Protein AF-A0A3N5MJY7-F1 (afdb_monomer)

Structure (mmCIF, N/CA/C/O backbone):
data_AF-A0A3N5MJY7-F1
#
_entry.id   AF-A0A3N5MJY7-F1
#
loop_
_atom_site.group_PDB
_atom_site.id
_atom_site.type_symbol
_atom_site.label_atom_id
_atom_site.label_alt_id
_atom_site.label_comp_id
_atom_site.label_asym_id
_atom_site.label_entity_id
_atom_site.label_seq_id
_atom_site.pdbx_PDB_ins_code
_atom_site.Cartn_x
_atom_site.Cartn_y
_atom_site.Cartn_z
_atom_site.occupancy
_atom_site.B_iso_or_equiv
_atom_site.auth_seq_id
_atom_site.auth_comp_id
_atom_site.auth_asym_id
_atom_site.auth_atom_id
_atom_site.pdbx_PDB_model_num
ATOM 1 N N . PRO A 1 1 ? 14.151 2.725 -7.219 1.00 88.19 1 PRO A N 1
ATOM 2 C CA . PRO A 1 1 ? 14.469 1.755 -8.298 1.00 88.19 1 PRO A CA 1
ATOM 3 C C . PRO A 1 1 ? 13.586 0.512 -8.132 1.00 88.19 1 PRO A C 1
ATOM 5 O O . PRO A 1 1 ? 13.246 0.195 -6.996 1.00 88.19 1 PRO A O 1
ATOM 8 N N . ILE A 1 2 ? 13.186 -0.155 -9.220 1.00 90.50 2 ILE A N 1
ATOM 9 C CA . ILE A 1 2 ? 12.295 -1.330 -9.160 1.00 90.50 2 ILE A CA 1
ATOM 10 C C . ILE A 1 2 ? 13.110 -2.580 -9.480 1.00 90.50 2 ILE A C 1
ATOM 12 O O . ILE A 1 2 ? 13.613 -2.699 -10.593 1.00 90.50 2 ILE A O 1
ATOM 16 N N . ASN A 1 3 ? 13.237 -3.502 -8.524 1.00 94.88 3 ASN A N 1
ATOM 17 C CA . ASN A 1 3 ? 13.925 -4.780 -8.710 1.00 94.88 3 ASN A CA 1
ATOM 18 C C . ASN A 1 3 ? 13.004 -5.851 -9.314 1.00 94.88 3 ASN A C 1
ATOM 20 O O . ASN A 1 3 ? 11.834 -5.966 -8.938 1.00 94.88 3 ASN A O 1
ATOM 24 N N . GLY A 1 4 ? 13.549 -6.663 -10.218 1.00 95.75 4 GLY A N 1
ATOM 25 C CA . GLY A 1 4 ? 12.867 -7.783 -10.854 1.00 95.75 4 GLY A CA 1
ATOM 26 C C . GLY A 1 4 ? 11.662 -7.349 -11.682 1.00 95.75 4 GLY A C 1
ATOM 27 O O . GLY A 1 4 ? 10.625 -8.000 -11.602 1.00 95.75 4 GLY A O 1
ATOM 28 N N . ALA A 1 5 ? 11.738 -6.194 -12.344 1.00 97.00 5 ALA A N 1
ATOM 29 C CA . ALA A 1 5 ? 10.788 -5.818 -13.382 1.00 97.00 5 ALA A CA 1
ATOM 30 C C . ALA A 1 5 ? 11.179 -6.538 -14.671 1.00 97.00 5 ALA A C 1
ATOM 32 O O . ALA A 1 5 ? 12.347 -6.494 -15.059 1.00 97.00 5 ALA A O 1
ATOM 33 N N . ASP A 1 6 ? 10.211 -7.188 -15.298 1.00 98.38 6 ASP A N 1
ATOM 34 C CA . ASP A 1 6 ? 10.360 -7.910 -16.552 1.00 98.38 6 ASP A CA 1
ATOM 35 C C . ASP A 1 6 ? 10.464 -6.918 -17.708 1.00 98.38 6 ASP A C 1
ATOM 37 O O . ASP A 1 6 ? 9.666 -5.983 -17.810 1.00 98.38 6 ASP A O 1
ATOM 41 N N . ILE A 1 7 ? 11.437 -7.126 -18.588 1.00 98.31 7 ILE A N 1
ATOM 42 C CA . ILE A 1 7 ? 11.678 -6.301 -19.769 1.00 98.31 7 ILE A CA 1
ATOM 43 C C . ILE A 1 7 ? 11.371 -7.144 -20.998 1.00 98.31 7 ILE A C 1
ATOM 45 O O . ILE A 1 7 ? 11.970 -8.199 -21.207 1.00 98.31 7 ILE A O 1
ATOM 49 N N . TYR A 1 8 ? 10.448 -6.654 -21.815 1.00 98.31 8 TYR A N 1
ATOM 50 C CA . TYR A 1 8 ? 10.056 -7.249 -23.077 1.00 98.31 8 TYR A CA 1
ATOM 51 C C . TYR A 1 8 ? 10.578 -6.383 -24.220 1.00 98.31 8 TYR A C 1
ATOM 53 O O . TYR A 1 8 ? 10.316 -5.181 -24.259 1.00 98.31 8 TYR A O 1
ATOM 61 N N . ILE A 1 9 ? 11.288 -6.994 -25.165 1.00 97.38 9 ILE A N 1
ATOM 62 C CA . ILE A 1 9 ? 11.734 -6.354 -26.407 1.00 97.38 9 ILE A CA 1
ATOM 63 C C . ILE A 1 9 ? 11.078 -7.100 -27.563 1.00 97.38 9 ILE A C 1
ATOM 65 O O . ILE A 1 9 ? 11.158 -8.327 -27.637 1.00 97.38 9 ILE A O 1
ATOM 69 N N . ASN A 1 10 ? 10.404 -6.376 -28.461 1.00 96.62 10 ASN A N 1
ATOM 70 C CA . ASN A 1 10 ? 9.654 -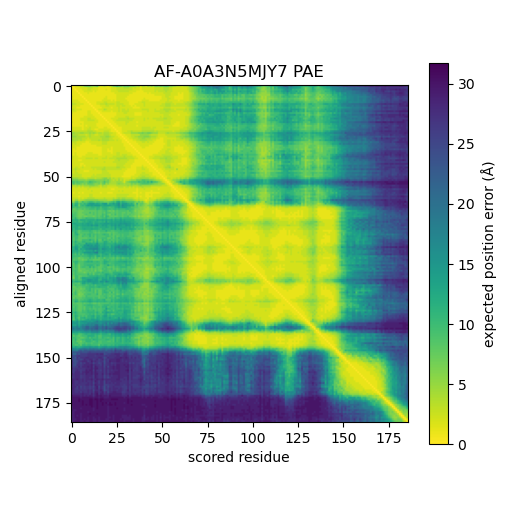6.979 -29.573 1.00 96.62 10 ASN A CA 1
ATOM 71 C C . ASN A 1 10 ? 8.640 -8.041 -29.101 1.00 96.62 10 ASN A C 1
ATOM 73 O O . ASN A 1 10 ? 8.436 -9.054 -29.765 1.00 96.62 10 ASN A O 1
ATOM 77 N N . GLY A 1 11 ? 8.044 -7.829 -27.922 1.00 95.88 11 GLY A N 1
ATOM 78 C CA . GLY A 1 11 ? 7.068 -8.736 -27.312 1.00 95.88 11 GLY A CA 1
ATOM 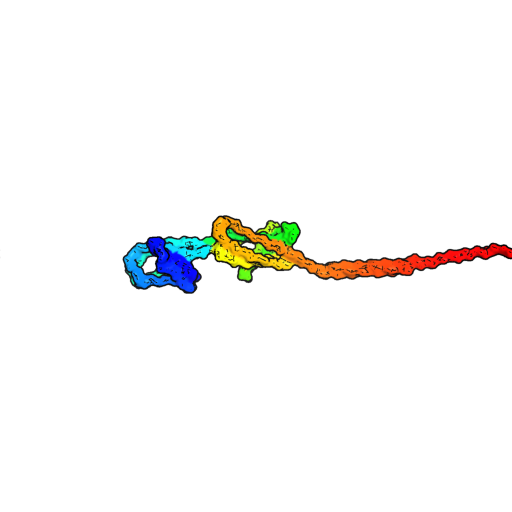79 C C . GLY A 1 11 ? 7.650 -9.971 -26.612 1.00 95.88 11 GLY A C 1
ATOM 80 O O . GLY A 1 11 ? 6.892 -10.706 -25.988 1.00 95.88 11 GLY A O 1
ATOM 81 N N . ASN A 1 12 ? 8.968 -10.195 -26.652 1.00 97.50 12 ASN A N 1
ATOM 82 C CA . ASN A 1 12 ? 9.616 -11.331 -25.988 1.00 97.50 12 ASN A CA 1
ATOM 83 C C . ASN A 1 12 ? 10.269 -10.899 -24.675 1.00 97.50 12 ASN A C 1
ATOM 85 O O . ASN A 1 12 ? 10.923 -9.859 -24.645 1.00 97.50 12 ASN A O 1
ATOM 89 N N . LEU A 1 13 ? 10.139 -11.704 -23.615 1.00 97.56 13 LEU A N 1
ATOM 90 C CA . LEU A 1 13 ? 10.846 -11.482 -22.350 1.00 97.56 13 LEU A CA 1
ATOM 91 C C . LEU A 1 13 ? 12.357 -11.629 -22.575 1.00 97.56 13 LEU A C 1
ATOM 93 O O . LEU A 1 13 ? 12.825 -12.714 -22.915 1.00 97.56 13 LEU A O 1
ATOM 97 N N . THR A 1 14 ? 13.115 -10.552 -22.381 1.00 97.25 14 THR A N 1
ATOM 98 C CA . THR A 1 14 ? 14.564 -10.522 -22.639 1.00 97.25 14 THR A CA 1
ATOM 99 C C . THR A 1 14 ? 15.408 -10.321 -21.387 1.00 97.25 14 THR A C 1
ATOM 101 O O . THR A 1 14 ? 16.606 -10.593 -21.426 1.00 97.25 14 THR A O 1
ATOM 104 N N . GLY A 1 15 ? 14.828 -9.874 -20.272 1.00 97.25 15 GLY A N 1
ATOM 105 C CA . GLY A 1 15 ? 15.585 -9.683 -19.038 1.00 97.25 15 GLY A CA 1
ATOM 106 C C . GLY A 1 15 ? 14.754 -9.187 -17.865 1.00 97.25 15 GLY A C 1
ATOM 107 O O . GLY A 1 15 ? 13.569 -8.890 -18.001 1.00 97.25 15 GLY A O 1
ATOM 108 N N . THR A 1 16 ? 15.400 -9.079 -16.703 1.00 98.06 16 THR A N 1
ATOM 109 C CA . THR A 1 16 ? 14.809 -8.514 -15.484 1.00 98.06 16 THR A CA 1
ATOM 110 C C . THR A 1 16 ? 15.747 -7.513 -14.812 1.00 98.06 16 THR A C 1
ATOM 112 O O . THR A 1 16 ? 16.973 -7.654 -14.848 1.00 98.06 16 THR A O 1
ATOM 115 N N . THR A 1 17 ? 15.195 -6.468 -14.196 1.00 98.12 17 THR A N 1
ATOM 116 C CA . THR A 1 17 ? 16.004 -5.445 -13.513 1.00 98.12 17 THR A CA 1
ATOM 117 C C . THR A 1 17 ? 16.649 -5.957 -12.217 1.00 98.12 17 THR A C 1
ATOM 119 O O . THR A 1 17 ? 16.050 -6.692 -11.433 1.00 98.12 17 THR A O 1
ATOM 122 N N . ASN A 1 18 ? 17.872 -5.515 -11.924 1.00 97.69 18 ASN A N 1
ATOM 123 C CA . ASN A 1 18 ? 18.588 -5.821 -10.680 1.00 97.69 18 ASN A CA 1
ATOM 124 C C . ASN A 1 18 ? 18.109 -4.959 -9.489 1.00 97.69 18 ASN A C 1
ATOM 126 O O . ASN A 1 18 ? 17.128 -4.222 -9.597 1.00 97.69 18 ASN A O 1
ATOM 130 N N . GLN A 1 19 ? 18.754 -5.067 -8.319 1.00 96.06 19 GLN A N 1
ATOM 131 C CA . GLN A 1 19 ? 18.361 -4.337 -7.095 1.00 96.06 19 GLN A CA 1
ATOM 132 C C . GLN A 1 19 ? 18.408 -2.809 -7.259 1.00 96.06 19 GLN A C 1
ATOM 134 O O . GLN A 1 19 ? 17.633 -2.082 -6.640 1.00 96.06 19 GLN A O 1
ATOM 139 N N . ASN A 1 20 ? 19.254 -2.331 -8.170 1.00 96.56 20 ASN A N 1
ATOM 140 C CA . ASN A 1 20 ? 19.385 -0.920 -8.519 1.00 96.56 20 ASN A CA 1
ATOM 141 C C . ASN A 1 20 ? 18.397 -0.491 -9.617 1.00 96.56 20 ASN A C 1
ATOM 143 O O . ASN A 1 20 ? 18.434 0.652 -10.064 1.00 96.56 20 ASN A O 1
ATOM 147 N N . GLY A 1 21 ? 17.497 -1.382 -10.048 1.00 96.31 21 GLY A N 1
ATOM 148 C CA . GLY A 1 21 ? 16.499 -1.114 -11.079 1.00 96.31 21 GLY A CA 1
ATOM 149 C C . GLY A 1 21 ? 17.066 -1.024 -12.493 1.00 96.31 21 GLY A C 1
ATOM 150 O O . GLY A 1 21 ? 16.467 -0.364 -13.333 1.00 96.31 21 GLY A O 1
ATOM 151 N N . ARG A 1 22 ? 18.217 -1.655 -12.754 1.00 97.12 22 ARG A N 1
ATOM 152 C CA . ARG A 1 22 ? 18.901 -1.622 -14.055 1.00 97.12 22 ARG A CA 1
ATOM 153 C C . ARG A 1 22 ? 19.012 -3.013 -14.673 1.00 97.12 22 ARG A C 1
ATOM 155 O O . ARG A 1 22 ? 19.114 -4.005 -13.956 1.00 97.12 22 ARG A O 1
ATOM 162 N N . HIS A 1 23 ? 19.032 -3.067 -15.997 1.00 97.19 23 HIS A N 1
ATOM 163 C CA . HIS A 1 23 ? 19.398 -4.240 -16.786 1.00 97.19 23 HIS A CA 1
ATOM 164 C C . HIS A 1 23 ? 20.212 -3.762 -17.992 1.00 97.19 23 HIS A C 1
ATOM 166 O O . HIS A 1 23 ? 19.905 -2.706 -18.543 1.00 97.19 23 HIS A O 1
ATOM 172 N N . THR A 1 24 ? 21.237 -4.517 -18.385 1.00 95.69 24 THR A N 1
ATOM 173 C CA . THR A 1 24 ? 22.133 -4.153 -19.490 1.00 95.69 24 THR A CA 1
ATOM 174 C C . THR A 1 24 ? 22.018 -5.189 -20.594 1.00 95.69 24 THR A C 1
ATOM 176 O O . THR A 1 24 ? 22.167 -6.377 -20.329 1.00 95.69 24 THR A O 1
ATOM 179 N N . PHE A 1 25 ? 21.811 -4.732 -21.828 1.00 94.00 25 PHE A N 1
ATOM 180 C CA . PHE A 1 25 ? 21.795 -5.575 -23.023 1.00 94.00 25 PHE A CA 1
ATOM 181 C C . PHE A 1 25 ? 23.077 -5.325 -23.840 1.00 94.00 25 PHE A C 1
ATOM 183 O O . PHE A 1 25 ? 23.098 -4.393 -24.644 1.00 94.00 25 PHE A O 1
ATOM 190 N N . PRO A 1 26 ? 24.167 -6.091 -23.623 1.00 90.75 26 PRO A N 1
ATOM 191 C CA . PRO A 1 26 ? 25.464 -5.820 -24.255 1.00 90.75 26 PRO A CA 1
ATOM 192 C C . PRO A 1 26 ? 25.465 -6.065 -25.771 1.00 90.75 26 PRO A C 1
ATOM 194 O O . PRO A 1 26 ? 26.186 -5.385 -26.497 1.00 90.75 26 PRO A O 1
ATOM 197 N N . ASP A 1 27 ? 24.628 -6.992 -26.239 1.00 89.69 27 ASP A N 1
ATOM 198 C CA . ASP A 1 27 ? 24.601 -7.452 -27.633 1.00 89.69 27 ASP A CA 1
ATOM 199 C C . ASP A 1 27 ? 23.459 -6.829 -28.455 1.00 89.69 27 ASP A C 1
ATOM 201 O O . ASP A 1 27 ? 23.153 -7.284 -29.559 1.00 89.69 27 ASP A O 1
ATOM 205 N N . LEU A 1 28 ? 22.797 -5.789 -27.931 1.00 91.19 28 LEU A N 1
ATOM 206 C CA . LEU A 1 28 ? 21.707 -5.126 -28.643 1.00 91.19 28 LEU A CA 1
ATOM 207 C C . LEU A 1 28 ? 22.267 -4.265 -29.784 1.00 91.19 28 LEU A C 1
ATOM 209 O O . LEU A 1 28 ? 22.995 -3.297 -29.562 1.00 91.19 28 LEU A O 1
ATOM 213 N N . VAL A 1 29 ? 21.925 -4.626 -31.019 1.00 93.38 29 VAL A N 1
ATOM 214 C CA . VAL A 1 29 ? 22.372 -3.913 -32.225 1.00 93.38 29 VAL A CA 1
ATOM 215 C C . VAL A 1 29 ? 21.577 -2.627 -32.452 1.00 93.38 29 VAL A C 1
ATOM 217 O O . VAL A 1 29 ? 20.471 -2.465 -31.931 1.00 93.38 29 VAL A O 1
ATOM 220 N N . PHE A 1 30 ? 22.120 -1.722 -33.270 1.00 95.12 30 PHE A N 1
ATOM 221 C CA . PHE A 1 30 ? 21.433 -0.488 -33.649 1.00 95.12 30 PHE A CA 1
ATOM 222 C C . PHE A 1 30 ? 20.099 -0.782 -34.335 1.00 95.12 30 PHE A C 1
ATOM 224 O O . PHE A 1 30 ? 20.015 -1.645 -35.210 1.00 95.12 30 PHE A O 1
ATOM 231 N N . GLY A 1 31 ? 19.054 -0.063 -33.935 1.00 95.25 31 GLY A N 1
ATOM 232 C CA . GLY A 1 31 ? 17.703 -0.327 -34.412 1.00 95.25 31 GLY A CA 1
ATOM 233 C C . GLY A 1 31 ? 16.622 0.333 -33.568 1.00 95.25 31 GLY A C 1
ATOM 234 O O . GLY A 1 31 ? 16.896 1.003 -32.572 1.00 95.25 31 GLY A O 1
ATOM 235 N 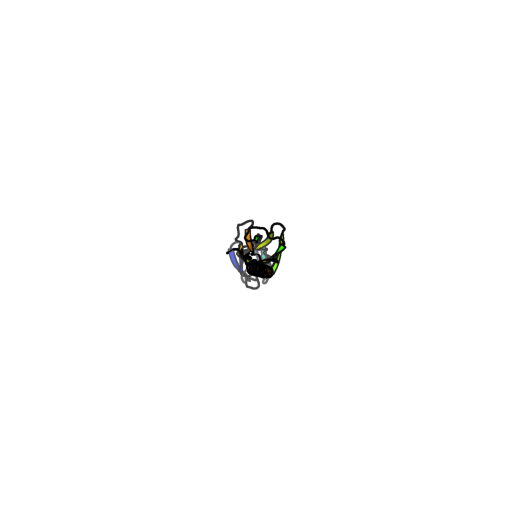N . SER A 1 32 ? 15.374 0.140 -33.989 1.00 97.00 32 SER A N 1
ATOM 236 C CA . SER A 1 32 ? 14.189 0.597 -33.267 1.00 97.00 32 SER A CA 1
ATOM 237 C C . SER A 1 32 ? 13.492 -0.590 -32.615 1.00 97.00 32 SER A C 1
ATOM 239 O O . SER A 1 32 ? 13.220 -1.589 -33.279 1.00 97.00 32 SER A O 1
ATOM 241 N N . TYR A 1 33 ? 13.209 -0.472 -31.321 1.00 96.88 33 TYR A N 1
ATOM 242 C CA . TYR A 1 33 ? 12.673 -1.560 -30.513 1.00 96.88 33 TYR A CA 1
ATOM 243 C C . TYR A 1 33 ? 11.451 -1.086 -29.724 1.00 96.88 33 TYR A C 1
ATOM 245 O O . TYR A 1 33 ? 11.605 -0.218 -28.861 1.00 96.88 33 TYR A O 1
ATOM 253 N N . PRO A 1 34 ? 10.243 -1.630 -29.954 1.00 97.88 34 PRO A N 1
ATOM 254 C CA . PRO A 1 34 ? 9.175 -1.568 -28.966 1.00 97.88 34 PRO A CA 1
ATOM 255 C C . PRO A 1 34 ? 9.622 -2.282 -27.688 1.00 97.88 34 PRO A C 1
ATOM 257 O O . PRO A 1 34 ? 9.911 -3.483 -27.695 1.00 97.88 34 PRO A O 1
ATOM 260 N N . VAL A 1 35 ? 9.676 -1.527 -26.594 1.00 98.25 35 VAL A N 1
ATOM 261 C CA . VAL A 1 35 ? 10.026 -2.031 -25.269 1.00 98.25 35 VAL A CA 1
ATOM 262 C C . VAL A 1 35 ? 8.831 -1.878 -24.349 1.00 98.25 35 VAL A C 1
ATOM 264 O O . VAL A 1 35 ? 8.202 -0.821 -24.292 1.00 98.25 35 VAL A O 1
ATOM 267 N N . GLU A 1 36 ? 8.541 -2.933 -23.605 1.00 98.31 36 GLU A N 1
ATOM 268 C CA . GLU A 1 36 ? 7.542 -2.941 -22.549 1.00 98.31 36 GLU A CA 1
ATOM 269 C C . GLU A 1 36 ? 8.190 -3.431 -21.255 1.00 98.31 36 GLU A C 1
ATOM 271 O O . GLU A 1 36 ? 8.885 -4.442 -21.237 1.00 98.31 36 GLU A O 1
ATOM 276 N N . VAL A 1 37 ? 7.969 -2.709 -20.162 1.00 98.00 37 VAL A N 1
ATOM 277 C CA . VAL A 1 37 ? 8.469 -3.065 -18.835 1.00 98.00 37 VAL A CA 1
ATOM 278 C C . VAL A 1 37 ? 7.279 -3.351 -17.928 1.00 98.00 37 VAL A C 1
ATOM 280 O O . VAL A 1 37 ? 6.400 -2.502 -17.752 1.00 98.00 37 VAL A O 1
ATOM 283 N N . LYS A 1 38 ? 7.258 -4.551 -17.345 1.00 95.44 38 LYS A N 1
ATOM 284 C CA . LYS A 1 38 ? 6.183 -5.055 -16.485 1.00 95.44 38 LYS A CA 1
ATOM 285 C C . LYS A 1 38 ? 6.702 -5.366 -15.092 1.00 95.44 38 LYS A C 1
ATOM 287 O O . LYS A 1 38 ? 7.792 -5.894 -14.905 1.00 95.44 38 LYS A O 1
ATOM 292 N N . LYS A 1 39 ? 5.882 -5.081 -14.088 1.00 91.25 39 LYS A N 1
ATOM 293 C CA . LYS A 1 39 ? 6.095 -5.549 -12.721 1.00 91.25 39 LYS A CA 1
ATOM 294 C C . LYS A 1 39 ? 4.738 -5.741 -12.070 1.00 91.25 39 LYS A C 1
ATOM 296 O O . LYS A 1 39 ? 3.901 -4.850 -12.128 1.00 91.25 39 LYS A O 1
ATOM 301 N N . THR A 1 40 ? 4.537 -6.874 -11.412 1.00 84.06 40 THR A N 1
ATOM 302 C CA . THR A 1 40 ? 3.329 -7.120 -10.620 1.00 84.06 40 THR A CA 1
ATOM 303 C C . THR A 1 40 ? 3.079 -5.985 -9.621 1.00 84.06 40 THR A C 1
ATOM 305 O O . THR A 1 40 ? 3.991 -5.601 -8.886 1.00 84.06 40 THR A O 1
ATOM 308 N N . GLY A 1 41 ? 1.846 -5.466 -9.587 1.00 78.12 41 GLY A N 1
ATOM 309 C CA . GLY A 1 41 ? 1.454 -4.325 -8.747 1.00 78.12 41 GLY A CA 1
ATOM 310 C C . GLY A 1 41 ? 1.754 -2.952 -9.363 1.00 78.12 41 GLY A C 1
ATOM 311 O O . GLY A 1 41 ? 1.599 -1.931 -8.692 1.00 78.12 41 GLY A O 1
ATOM 312 N N . TYR A 1 42 ? 2.185 -2.914 -10.625 1.00 86.25 42 TYR A N 1
ATOM 313 C CA . TYR A 1 42 ? 2.442 -1.695 -11.379 1.00 86.25 42 TYR A CA 1
ATOM 314 C C . TYR A 1 42 ? 1.752 -1.732 -12.739 1.00 86.25 42 TYR A C 1
ATOM 316 O O . TYR A 1 42 ? 1.677 -2.772 -13.390 1.00 86.25 42 TYR A O 1
ATOM 324 N N . ILE A 1 43 ? 1.345 -0.554 -13.199 1.00 87.81 43 ILE A N 1
ATOM 325 C CA . ILE A 1 43 ? 0.876 -0.328 -14.558 1.00 87.81 43 ILE A CA 1
ATOM 326 C C . ILE A 1 43 ? 2.077 -0.511 -15.503 1.00 87.81 43 ILE A C 1
ATOM 328 O O . ILE A 1 43 ? 3.099 0.163 -15.307 1.00 87.81 43 ILE A O 1
ATOM 332 N N . PRO A 1 44 ? 1.988 -1.399 -16.514 1.00 92.62 44 PRO A N 1
ATOM 333 C CA . PRO A 1 44 ? 3.045 -1.577 -17.500 1.00 92.62 44 PRO A CA 1
ATOM 334 C C . PRO A 1 44 ? 3.406 -0.265 -18.196 1.00 92.62 44 PRO A C 1
ATOM 336 O O . PRO A 1 44 ? 2.533 0.527 -18.551 1.00 92.62 44 PRO A O 1
ATOM 339 N N . SER A 1 45 ? 4.699 -0.051 -18.427 1.00 96.69 45 SER A N 1
ATOM 340 C CA . SER A 1 45 ? 5.195 1.086 -19.204 1.00 96.69 45 SER A CA 1
ATOM 341 C C . SER A 1 45 ? 5.707 0.580 -20.543 1.00 96.69 45 SER A C 1
ATOM 343 O O . SER A 1 45 ? 6.551 -0.314 -20.575 1.00 96.69 45 SER A O 1
ATOM 345 N N . ASN A 1 46 ? 5.213 1.138 -21.646 1.00 96.44 46 ASN A N 1
ATOM 346 C CA . ASN A 1 46 ? 5.670 0.792 -22.987 1.00 96.44 46 ASN A CA 1
ATOM 347 C C . ASN A 1 46 ? 6.145 2.036 -23.742 1.00 96.44 46 ASN A C 1
ATOM 349 O O . ASN A 1 46 ? 5.601 3.130 -23.597 1.00 96.44 46 ASN A O 1
ATOM 353 N N . ARG A 1 47 ? 7.225 1.875 -24.509 1.00 97.56 47 ARG A N 1
ATOM 354 C CA . ARG A 1 47 ? 7.797 2.913 -25.369 1.00 97.56 47 ARG A CA 1
ATOM 355 C C . ARG A 1 47 ? 8.705 2.271 -26.408 1.00 97.56 47 ARG A C 1
ATOM 357 O O . ARG A 1 47 ? 9.497 1.390 -26.084 1.00 97.56 47 ARG A O 1
ATOM 364 N N . THR A 1 48 ? 8.666 2.778 -27.633 1.00 97.62 48 THR A N 1
ATOM 365 C CA . THR A 1 48 ? 9.685 2.458 -28.636 1.00 97.62 48 THR A CA 1
ATOM 366 C C . THR A 1 48 ? 10.969 3.238 -28.360 1.00 97.62 48 THR A C 1
ATOM 368 O O . THR A 1 48 ? 10.938 4.465 -28.270 1.00 97.62 48 THR A O 1
ATOM 371 N N . ILE A 1 49 ? 12.097 2.541 -28.234 1.00 96.25 49 ILE A N 1
ATOM 372 C CA . ILE A 1 49 ? 13.434 3.144 -28.125 1.00 96.25 49 ILE A CA 1
ATOM 373 C C . ILE A 1 49 ? 14.176 3.043 -29.461 1.00 96.25 49 ILE A C 1
ATOM 375 O O . ILE A 1 49 ? 13.900 2.151 -30.266 1.00 96.25 49 ILE A O 1
ATOM 379 N N . ILE A 1 50 ? 15.116 3.956 -29.700 1.00 96.00 50 ILE A N 1
ATOM 380 C CA . ILE A 1 50 ? 15.982 3.958 -30.884 1.00 96.00 50 ILE A CA 1
ATOM 381 C C . ILE A 1 50 ? 17.423 3.858 -30.401 1.00 96.00 50 ILE A C 1
ATOM 383 O O . ILE A 1 50 ? 17.959 4.830 -29.879 1.00 96.00 50 ILE A O 1
ATOM 387 N N . VAL A 1 51 ? 18.033 2.691 -30.590 1.00 94.88 51 VAL A N 1
ATOM 388 C CA . VAL A 1 51 ? 19.427 2.424 -30.226 1.00 94.88 51 VAL A CA 1
ATOM 389 C C . VAL A 1 51 ? 20.313 2.913 -31.356 1.00 94.88 51 VAL A C 1
ATOM 391 O O . VAL A 1 51 ? 20.343 2.314 -32.433 1.00 94.88 51 VAL A O 1
ATOM 394 N N . SER A 1 52 ? 21.008 4.022 -31.111 1.00 93.25 52 SER A N 1
ATOM 395 C CA . SER A 1 52 ? 21.853 4.690 -32.111 1.00 93.25 52 SER A CA 1
ATOM 396 C C . SER A 1 52 ? 23.338 4.703 -31.744 1.00 93.25 52 SER A C 1
ATOM 398 O O . SER A 1 52 ? 24.177 4.871 -32.624 1.00 93.25 52 SER A O 1
ATOM 400 N N . ASN A 1 53 ? 23.668 4.469 -30.469 1.00 89.25 53 ASN A N 1
ATOM 401 C CA . ASN A 1 53 ? 25.032 4.463 -29.947 1.00 89.25 53 ASN A CA 1
ATOM 402 C C . ASN A 1 53 ? 25.273 3.267 -29.016 1.00 89.25 53 ASN A C 1
ATOM 404 O O . ASN A 1 53 ? 24.346 2.719 -28.421 1.00 89.25 53 ASN A O 1
ATOM 408 N N . LYS A 1 54 ? 26.543 2.865 -28.865 1.00 79.38 54 LYS A N 1
ATOM 409 C CA . LYS A 1 54 ? 26.941 1.913 -27.818 1.00 79.38 54 LYS A CA 1
ATOM 410 C C . LYS A 1 54 ? 26.941 2.659 -26.477 1.00 79.38 54 LYS A C 1
ATOM 412 O O . LYS A 1 54 ? 27.574 3.707 -26.386 1.00 79.38 54 LYS A O 1
ATOM 417 N N . SER A 1 55 ? 26.257 2.114 -25.468 1.00 83.00 55 SER A N 1
ATOM 418 C CA . SER A 1 55 ? 26.115 2.684 -24.109 1.00 83.00 55 SER A CA 1
ATOM 419 C C . SER A 1 55 ? 25.092 3.821 -23.961 1.00 83.00 55 SER A C 1
ATOM 421 O O . SER A 1 55 ? 25.387 4.859 -23.372 1.00 83.00 55 SER A O 1
ATOM 423 N N . GLU A 1 56 ? 23.878 3.616 -24.470 1.00 88.81 56 GLU A N 1
ATOM 424 C CA . GLU A 1 56 ? 22.739 4.511 -24.236 1.00 88.81 56 GLU A CA 1
ATOM 425 C C . GLU A 1 56 ? 21.858 3.993 -23.084 1.00 88.81 56 GLU A C 1
ATOM 427 O O . GLU A 1 56 ? 21.553 2.801 -23.010 1.00 88.81 56 GLU A O 1
ATOM 432 N N . ASP A 1 57 ? 21.455 4.891 -22.181 1.00 93.25 57 ASP A N 1
ATOM 433 C CA . ASP A 1 57 ? 20.584 4.580 -21.043 1.00 93.25 57 ASP A CA 1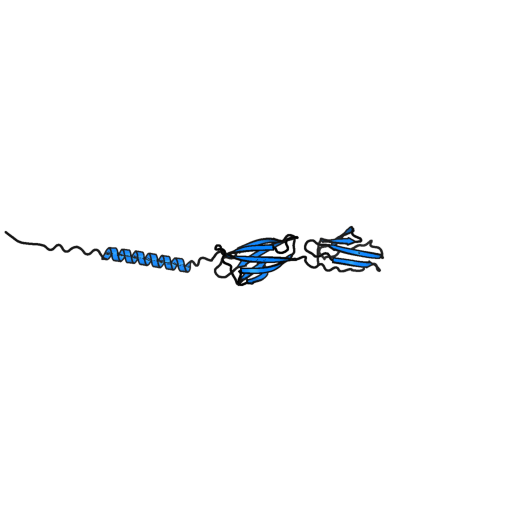
ATOM 434 C C . ASP A 1 57 ? 19.132 4.966 -21.370 1.00 93.25 57 ASP A C 1
ATOM 436 O O . ASP A 1 57 ? 18.839 6.118 -21.696 1.00 93.25 57 ASP A O 1
ATOM 440 N N . TYR A 1 58 ? 18.196 4.029 -21.194 1.00 95.00 58 TYR A N 1
ATOM 441 C CA . TYR A 1 58 ? 16.761 4.285 -21.343 1.00 95.00 58 TYR A CA 1
ATOM 442 C C . TYR A 1 58 ? 16.026 4.088 -20.021 1.00 95.00 58 TYR A C 1
ATOM 444 O O . TYR A 1 58 ? 15.998 2.993 -19.462 1.00 95.00 58 TYR A O 1
ATOM 452 N N . SER A 1 59 ? 15.360 5.143 -19.557 1.00 96.25 59 SER A N 1
ATOM 453 C CA . SER A 1 59 ? 14.571 5.107 -18.322 1.00 96.25 59 SER A CA 1
ATOM 454 C C . SER A 1 59 ? 13.094 4.853 -18.606 1.00 96.25 59 SER A C 1
ATOM 456 O O . SER A 1 59 ? 12.518 5.473 -19.506 1.00 96.25 59 SER A O 1
ATOM 458 N N . PHE A 1 60 ? 12.487 3.979 -17.804 1.00 97.12 60 PHE A N 1
ATOM 459 C CA . PHE A 1 60 ? 11.052 3.703 -17.769 1.00 97.12 60 PHE A CA 1
ATOM 460 C C . PHE A 1 60 ? 10.529 3.977 -16.361 1.00 97.12 60 PHE A C 1
ATOM 462 O O . PHE A 1 60 ? 11.153 3.586 -15.373 1.00 97.12 60 PHE A O 1
ATOM 469 N N . THR A 1 61 ? 9.375 4.632 -16.279 1.00 95.00 61 THR A N 1
ATOM 470 C CA . THR A 1 61 ? 8.689 4.901 -15.014 1.00 95.00 61 THR A CA 1
ATOM 471 C C . THR A 1 61 ? 7.434 4.051 -14.968 1.00 95.00 61 THR A C 1
ATOM 473 O O . THR A 1 61 ? 6.580 4.159 -15.845 1.00 95.00 61 THR A O 1
ATOM 476 N N . LEU A 1 62 ? 7.331 3.204 -13.947 1.00 90.94 62 LEU A N 1
ATOM 477 C CA . LEU A 1 62 ? 6.139 2.411 -13.678 1.00 90.94 62 LEU A CA 1
ATOM 478 C C . LEU A 1 62 ? 5.376 3.066 -12.527 1.00 90.94 62 LEU A C 1
ATOM 480 O O . LEU A 1 62 ? 5.943 3.296 -11.456 1.00 90.94 62 LEU A O 1
ATOM 484 N N . SER A 1 63 ? 4.094 3.339 -12.746 1.00 85.62 63 SER A N 1
ATOM 485 C CA . SER A 1 63 ? 3.182 3.792 -11.694 1.00 85.62 63 SER A CA 1
ATOM 486 C C . SER A 1 63 ? 2.546 2.589 -11.019 1.00 85.62 63 SER A C 1
ATOM 488 O O . SER A 1 63 ? 2.287 1.581 -11.669 1.00 85.62 63 SER A O 1
ATOM 490 N N . PHE A 1 64 ? 2.284 2.678 -9.719 1.00 76.75 64 PHE A N 1
ATOM 491 C CA . PHE A 1 64 ? 1.577 1.614 -9.016 1.00 76.75 64 PHE A CA 1
ATOM 492 C C . PHE A 1 64 ? 0.183 1.397 -9.606 1.00 76.75 64 PHE A C 1
ATOM 494 O O . PHE A 1 64 ? -0.559 2.351 -9.839 1.00 76.75 64 PHE A O 1
ATOM 501 N N . GLU A 1 65 ? -0.171 0.133 -9.807 1.00 77.94 65 GLU A N 1
ATOM 502 C CA . GLU A 1 65 ? -1.544 -0.268 -10.073 1.00 77.94 65 GLU A CA 1
ATOM 503 C C . GLU A 1 65 ? -2.212 -0.424 -8.706 1.00 77.94 65 GLU A C 1
ATOM 505 O O . GLU A 1 65 ? -1.921 -1.357 -7.951 1.00 77.94 65 GLU A O 1
ATOM 510 N N . GLY A 1 66 ? -2.987 0.592 -8.330 1.00 77.81 66 GLY A N 1
ATOM 511 C CA . GLY A 1 66 ? -3.599 0.680 -7.014 1.00 77.81 66 GLY A CA 1
ATOM 512 C C . GLY A 1 66 ? -5.101 0.439 -7.043 1.00 77.81 66 GLY A C 1
ATOM 513 O O . GLY A 1 66 ? -5.758 0.724 -8.042 1.00 77.81 66 GLY A O 1
ATOM 514 N N . SER A 1 67 ? -5.629 -0.024 -5.915 1.00 83.69 67 SER A N 1
ATOM 515 C CA . SER A 1 67 ? -7.054 0.015 -5.586 1.00 83.69 67 SER A CA 1
ATOM 516 C C . SER A 1 67 ? -7.264 0.917 -4.384 1.00 83.69 67 SER A C 1
ATOM 518 O O . SER A 1 67 ? -6.369 1.089 -3.549 1.00 83.69 67 SER A O 1
ATOM 520 N N . ASP A 1 68 ? -8.475 1.443 -4.271 1.00 89.31 68 ASP A N 1
ATOM 521 C CA . ASP A 1 68 ? -8.939 2.000 -3.015 1.00 89.31 68 ASP A CA 1
ATOM 522 C C . ASP A 1 68 ? -9.183 0.837 -2.031 1.00 89.31 68 ASP A C 1
ATOM 524 O O . ASP A 1 68 ? -9.755 -0.202 -2.389 1.00 89.31 68 ASP A O 1
ATOM 528 N N . LEU A 1 69 ? -8.677 0.999 -0.808 1.00 92.81 69 LEU A N 1
ATOM 529 C CA . LEU A 1 69 ? -8.915 0.139 0.345 1.00 92.81 69 LEU A CA 1
ATOM 530 C C . LEU A 1 69 ? -9.653 0.956 1.398 1.00 92.81 69 LEU A C 1
ATOM 532 O O . LEU A 1 69 ? -9.122 1.951 1.899 1.00 92.81 69 LEU A O 1
ATOM 536 N N . THR A 1 70 ? -10.849 0.505 1.755 1.00 95.88 70 THR A N 1
ATOM 537 C CA . THR A 1 70 ? -11.653 1.114 2.815 1.00 95.88 70 THR A CA 1
ATOM 538 C C . THR A 1 70 ? -11.482 0.341 4.118 1.00 95.88 70 THR A C 1
ATOM 540 O O . THR A 1 70 ? -11.767 -0.855 4.207 1.00 95.88 70 THR A O 1
ATOM 543 N N . ILE A 1 71 ? -11.020 1.035 5.150 1.00 98.00 71 ILE A N 1
ATOM 544 C CA . ILE A 1 71 ? -10.868 0.523 6.509 1.00 98.00 71 ILE A CA 1
ATOM 545 C C . ILE A 1 71 ? -12.074 0.994 7.319 1.00 98.00 71 ILE A C 1
ATOM 547 O O . ILE A 1 71 ? -12.262 2.194 7.493 1.00 98.00 71 ILE A O 1
ATOM 551 N N . LEU A 1 72 ? -12.879 0.054 7.810 1.00 98.06 72 LEU A N 1
ATOM 552 C CA . LEU A 1 72 ? -13.971 0.314 8.748 1.00 98.06 72 LEU A CA 1
ATOM 553 C C . LEU A 1 72 ? -13.503 0.032 10.173 1.00 98.06 72 LEU A C 1
ATOM 555 O O . LEU A 1 72 ? -13.053 -1.078 10.463 1.00 98.06 72 LEU A O 1
ATOM 559 N N . VAL A 1 73 ? -13.676 0.992 11.074 1.00 98.38 73 VAL A N 1
ATOM 560 C CA . VAL A 1 73 ? -13.427 0.824 12.505 1.00 98.38 73 VAL A CA 1
ATOM 561 C C . VAL A 1 73 ? -14.750 0.881 13.250 1.00 98.38 73 VAL A C 1
ATOM 563 O O . VAL A 1 73 ? -15.484 1.868 13.189 1.00 98.38 73 VAL A O 1
ATOM 566 N N . LYS A 1 74 ? -15.053 -0.200 13.963 1.00 97.69 74 LYS A N 1
ATOM 567 C CA . LYS A 1 74 ? -16.268 -0.339 14.769 1.00 97.69 74 LYS A CA 1
ATOM 568 C C . LYS A 1 74 ? -15.952 -0.943 16.128 1.00 97.69 74 LYS A C 1
ATOM 570 O O . LYS A 1 74 ? -14.874 -1.496 16.316 1.00 97.69 74 LYS A O 1
ATOM 575 N N . ASP A 1 75 ? -16.873 -0.868 17.075 1.00 95.88 75 ASP A N 1
ATOM 576 C CA . ASP A 1 75 ? -16.772 -1.640 18.312 1.00 95.88 75 ASP A CA 1
ATOM 577 C C . ASP A 1 75 ? -17.444 -3.022 18.195 1.00 95.88 75 ASP A C 1
ATOM 579 O O . ASP A 1 75 ? -18.025 -3.381 17.164 1.00 95.88 75 ASP A O 1
ATOM 583 N N . LYS A 1 76 ? -17.368 -3.819 19.270 1.00 91.00 76 LYS A N 1
ATOM 584 C CA . LYS A 1 76 ? -18.042 -5.129 19.366 1.00 91.00 76 LYS A CA 1
ATOM 585 C C . LYS A 1 76 ? -19.561 -5.062 19.181 1.00 91.00 76 LYS A C 1
ATOM 587 O O . LYS A 1 76 ? -20.145 -6.033 18.709 1.00 91.00 76 LYS A O 1
ATOM 592 N N . ASP A 1 77 ? -20.177 -3.927 19.500 1.00 93.12 77 ASP A N 1
ATOM 593 C CA . ASP A 1 77 ? -21.612 -3.687 19.329 1.00 93.12 77 ASP A CA 1
ATOM 594 C C . ASP A 1 77 ? -21.934 -3.154 17.922 1.00 93.12 77 ASP A C 1
ATOM 596 O O . ASP A 1 77 ? -23.045 -2.693 17.665 1.00 93.12 77 ASP A O 1
ATOM 600 N N . THR A 1 78 ? -20.970 -3.213 16.994 1.00 93.56 78 THR A N 1
ATOM 601 C CA . THR A 1 78 ? -21.049 -2.722 15.610 1.00 93.56 78 THR A CA 1
ATOM 602 C C . THR A 1 78 ? -21.231 -1.213 15.465 1.00 93.56 78 THR A C 1
ATOM 604 O O . THR A 1 78 ? -21.533 -0.743 14.371 1.00 93.56 78 THR A O 1
ATOM 607 N N . ARG A 1 79 ? -20.996 -0.436 16.528 1.00 95.56 79 ARG A N 1
ATOM 608 C CA . ARG A 1 79 ? -21.028 1.028 16.456 1.00 95.56 79 ARG A CA 1
ATOM 609 C C . ARG A 1 79 ? -19.774 1.538 15.769 1.00 95.56 79 ARG A C 1
ATOM 611 O O . ARG A 1 79 ? -18.668 1.141 16.127 1.00 95.56 79 ARG A O 1
ATOM 618 N N . GLU A 1 80 ? -19.963 2.424 14.806 1.00 97.69 80 GLU A N 1
ATOM 619 C CA . GLU A 1 80 ? -18.887 3.092 14.078 1.00 97.69 80 GLU A CA 1
ATOM 620 C C . GLU A 1 80 ? -18.064 3.970 15.029 1.00 97.69 80 GLU A C 1
ATOM 622 O O . GLU A 1 80 ? -18.613 4.643 15.906 1.00 97.69 80 GLU A O 1
ATOM 627 N N . ILE A 1 81 ? -16.738 3.942 14.874 1.00 97.94 81 ILE A N 1
ATOM 628 C CA . ILE A 1 81 ? -15.816 4.722 15.703 1.00 97.94 81 ILE A CA 1
ATOM 629 C C . ILE A 1 81 ? -15.178 5.809 14.829 1.00 97.94 81 ILE A C 1
ATOM 631 O O . ILE A 1 81 ? -14.242 5.510 14.079 1.00 97.94 81 ILE A O 1
ATOM 635 N N . PRO A 1 82 ? -15.661 7.061 14.904 1.00 98.19 82 PRO A N 1
ATOM 636 C CA . PRO A 1 82 ? -15.044 8.179 14.205 1.00 98.19 82 PRO A CA 1
ATOM 637 C C . PRO A 1 82 ? -13.734 8.608 14.869 1.00 98.19 82 PRO A C 1
ATOM 639 O O . PRO A 1 82 ? -13.522 8.357 16.053 1.00 98.19 82 PRO A O 1
ATOM 642 N N . ASN A 1 83 ? -12.869 9.293 14.120 1.00 98.00 83 ASN A N 1
ATOM 643 C CA . ASN A 1 83 ? -11.574 9.814 14.575 1.00 98.00 83 ASN A CA 1
ATOM 644 C C . ASN A 1 83 ? -10.589 8.753 15.112 1.00 98.00 83 ASN A C 1
ATOM 646 O O . ASN A 1 83 ? -9.611 9.095 15.781 1.00 98.00 83 ASN A O 1
ATOM 650 N N . ALA A 1 84 ? -10.802 7.468 14.817 1.00 98.19 84 ALA A N 1
ATOM 651 C CA . ALA A 1 84 ? -9.854 6.412 15.150 1.00 98.19 84 ALA A CA 1
ATOM 652 C C . ALA A 1 84 ? -8.588 6.583 14.306 1.00 98.19 84 ALA A C 1
ATOM 654 O O . ALA A 1 84 ? -8.663 6.689 13.083 1.00 98.19 84 ALA A O 1
ATOM 655 N N . SER A 1 85 ? -7.427 6.610 14.954 1.00 98.38 85 SER A N 1
ATOM 656 C CA . SER A 1 85 ? -6.126 6.715 14.298 1.00 98.38 85 SER A CA 1
ATOM 657 C C . SER A 1 85 ? -5.794 5.421 13.566 1.00 98.38 85 SER A C 1
ATOM 659 O O . SER A 1 85 ? -5.891 4.336 14.140 1.00 98.38 85 SER A O 1
ATOM 661 N N . ILE A 1 86 ? -5.387 5.542 12.305 1.00 98.50 86 ILE A N 1
ATOM 662 C CA . ILE A 1 86 ? -5.029 4.433 11.426 1.00 98.50 86 ILE A CA 1
ATOM 663 C C . ILE A 1 86 ? -3.528 4.452 11.154 1.00 98.50 86 ILE A C 1
ATOM 665 O O . ILE A 1 86 ? -2.970 5.432 10.649 1.00 98.50 86 ILE A O 1
ATOM 669 N N . VAL A 1 87 ? -2.884 3.320 11.428 1.00 98.19 87 VAL A N 1
ATOM 670 C CA . VAL A 1 87 ? -1.475 3.054 11.131 1.00 98.19 87 VAL A CA 1
ATOM 671 C C . VAL A 1 87 ? -1.396 1.878 10.164 1.00 98.19 87 VAL A C 1
ATOM 673 O O . VAL A 1 87 ? -1.932 0.810 10.444 1.00 98.19 87 VAL A O 1
ATOM 676 N N . ILE A 1 88 ? -0.704 2.055 9.039 1.00 96.12 88 ILE A N 1
ATOM 677 C CA . ILE A 1 88 ? -0.511 1.015 8.022 1.00 96.12 88 ILE A CA 1
ATOM 678 C C . ILE A 1 88 ? 0.981 0.722 7.914 1.00 96.12 88 ILE A C 1
ATOM 680 O O . ILE A 1 88 ? 1.782 1.621 7.666 1.00 96.12 88 ILE A O 1
ATOM 684 N N . ASN A 1 89 ? 1.367 -0.541 8.109 1.00 93.50 89 ASN A N 1
ATOM 685 C CA . ASN A 1 89 ? 2.759 -1.005 8.090 1.00 93.50 89 ASN A CA 1
ATOM 686 C C . ASN A 1 89 ? 3.687 -0.169 8.997 1.00 93.50 89 ASN A C 1
ATOM 688 O O . ASN A 1 89 ? 4.828 0.119 8.642 1.00 93.50 89 ASN A O 1
ATOM 692 N N . GLY A 1 90 ? 3.177 0.252 10.159 1.00 88.94 90 GLY A N 1
ATOM 693 C CA . GLY A 1 90 ? 3.911 1.063 11.136 1.00 88.94 90 GLY A CA 1
ATOM 694 C C . GLY A 1 90 ? 3.945 2.571 10.855 1.00 88.94 90 GLY A C 1
ATOM 695 O O . GLY A 1 90 ? 4.467 3.313 11.682 1.00 88.94 90 GLY A O 1
ATOM 696 N N . ALA A 1 91 ? 3.370 3.049 9.745 1.00 93.56 91 ALA A N 1
ATOM 697 C CA . ALA A 1 91 ? 3.287 4.472 9.416 1.00 93.56 91 ALA A CA 1
ATOM 698 C C . ALA A 1 91 ? 1.874 5.033 9.648 1.00 93.56 91 ALA A C 1
ATOM 700 O O . ALA A 1 91 ? 0.880 4.455 9.200 1.00 93.56 91 ALA A O 1
ATOM 701 N N . VAL A 1 92 ? 1.782 6.183 10.323 1.00 94.81 92 VAL A N 1
ATOM 702 C CA . VAL A 1 92 ? 0.512 6.906 10.509 1.00 94.81 92 VAL A CA 1
ATOM 703 C C . VAL A 1 92 ? -0.042 7.298 9.141 1.00 94.81 92 VAL A C 1
ATOM 705 O O . VAL A 1 92 ? 0.649 7.939 8.353 1.00 94.81 92 VAL A O 1
ATOM 708 N N . SER A 1 93 ? -1.279 6.889 8.860 1.00 95.94 93 SER A N 1
ATOM 709 C CA . SER A 1 93 ? -1.940 7.113 7.569 1.00 95.94 93 SER A CA 1
ATOM 710 C C . SER A 1 93 ? -3.051 8.160 7.652 1.00 95.94 93 SER A C 1
ATOM 712 O O . SER A 1 93 ? -3.203 8.966 6.735 1.00 95.94 93 SER A O 1
ATOM 714 N N . GLY A 1 94 ? -3.815 8.188 8.746 1.00 97.56 94 GLY A N 1
ATOM 715 C CA . GLY A 1 94 ? -4.906 9.146 8.921 1.00 97.56 94 GLY A CA 1
ATOM 716 C C . GLY A 1 94 ? -5.859 8.758 10.042 1.00 97.56 94 GLY A C 1
ATOM 717 O O . GLY A 1 94 ? -5.489 8.003 10.938 1.00 97.56 94 GLY A O 1
ATOM 718 N N . GLN A 1 95 ? -7.079 9.285 9.984 1.00 98.38 95 GLN A N 1
ATOM 719 C CA . GLN A 1 95 ? -8.142 9.006 10.946 1.00 98.38 95 GLN A CA 1
ATOM 720 C C . GLN A 1 95 ? -9.436 8.618 10.232 1.00 98.38 95 GLN A C 1
ATOM 722 O O . GLN A 1 95 ? -9.650 9.023 9.087 1.00 98.38 95 GLN A O 1
ATOM 727 N N . THR A 1 96 ? -10.293 7.851 10.904 1.00 98.44 96 THR A N 1
ATOM 728 C CA . THR A 1 96 ? -11.632 7.537 10.396 1.00 98.44 96 THR A CA 1
ATOM 729 C C . THR A 1 96 ? -12.556 8.752 10.397 1.00 98.44 96 THR A C 1
ATOM 731 O O . THR A 1 96 ? -12.469 9.624 11.262 1.00 98.44 96 THR A O 1
ATOM 734 N N . ASP A 1 97 ? -13.462 8.792 9.426 1.00 98.44 97 ASP A N 1
ATOM 735 C CA . ASP A 1 97 ? -14.511 9.797 9.295 1.00 98.44 97 ASP A CA 1
ATOM 736 C C . ASP A 1 97 ? -15.693 9.549 10.253 1.00 98.44 97 ASP A C 1
ATOM 738 O O . ASP A 1 97 ? -15.671 8.648 11.092 1.00 98.44 97 ASP A O 1
ATOM 742 N N . ASN A 1 98 ? -16.759 10.343 10.112 1.00 98.00 98 ASN A N 1
ATOM 743 C CA . ASN A 1 98 ? -17.967 10.241 10.938 1.00 98.00 98 ASN A CA 1
ATOM 744 C C . ASN A 1 98 ? -18.711 8.898 10.821 1.00 98.00 98 ASN A C 1
ATOM 746 O O . ASN A 1 98 ? -19.534 8.612 11.685 1.00 98.00 98 ASN A O 1
ATOM 750 N N . HIS A 1 99 ? -18.423 8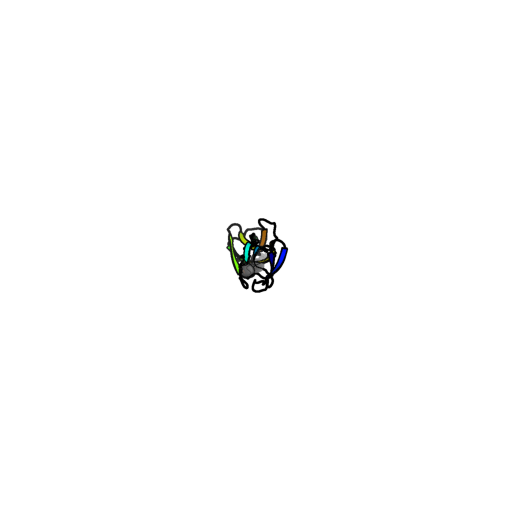.097 9.791 1.00 97.62 99 HIS A N 1
ATOM 751 C CA . HIS A 1 99 ? -18.987 6.762 9.587 1.00 97.62 99 HIS A CA 1
ATOM 752 C C . HIS A 1 99 ? -17.997 5.651 9.980 1.00 97.62 99 HIS A C 1
ATOM 754 O O . HIS A 1 99 ? -18.149 4.490 9.595 1.00 97.62 99 HIS A O 1
ATOM 760 N N . GLY A 1 100 ? -16.924 5.998 10.700 1.00 97.81 100 GLY A N 1
ATOM 761 C CA . GLY A 1 100 ? -15.881 5.056 11.090 1.00 97.81 100 GLY A CA 1
ATOM 762 C C . GLY A 1 100 ? -15.052 4.542 9.912 1.00 97.81 100 GLY A C 1
ATOM 763 O O . GLY A 1 100 ? -14.454 3.473 10.026 1.00 97.81 100 GLY A O 1
ATOM 764 N N . GLN A 1 101 ? -15.000 5.265 8.788 1.00 98.38 101 GLN A N 1
ATOM 765 C CA . GLN A 1 101 ? -14.314 4.823 7.573 1.00 98.38 101 GLN A CA 1
ATOM 766 C C . GLN A 1 101 ? -13.046 5.629 7.308 1.00 98.38 101 GLN A C 1
ATOM 768 O O . GLN A 1 101 ? -13.007 6.844 7.470 1.00 98.38 101 GLN A O 1
ATOM 773 N N . TYR A 1 102 ? -12.003 4.957 6.838 1.00 98.19 102 TYR A N 1
ATOM 774 C CA . TYR A 1 102 ? -10.816 5.590 6.279 1.00 98.19 102 TYR A CA 1
ATOM 775 C C . TYR A 1 102 ? -10.462 4.901 4.962 1.00 98.19 102 TYR A C 1
ATOM 777 O O . TYR A 1 102 ? -10.199 3.699 4.940 1.00 98.19 102 TYR A O 1
ATOM 785 N N . THR A 1 103 ? -10.457 5.654 3.864 1.00 96.12 103 THR A N 1
ATOM 786 C CA . THR A 1 103 ? -10.134 5.128 2.531 1.00 96.12 103 THR A CA 1
ATOM 787 C C . THR A 1 103 ? -8.758 5.609 2.099 1.00 96.12 103 THR A C 1
ATOM 789 O O . THR A 1 103 ? -8.456 6.800 2.161 1.00 96.12 103 THR A O 1
ATOM 792 N N . THR A 1 104 ? -7.922 4.683 1.637 1.00 93.44 104 THR A N 1
ATOM 793 C CA . THR A 1 104 ? -6.580 4.982 1.132 1.00 93.44 104 THR A CA 1
ATOM 794 C C . THR A 1 104 ? -6.252 4.135 -0.088 1.00 93.44 104 THR A C 1
ATOM 796 O O . THR A 1 104 ? -6.857 3.087 -0.310 1.00 93.44 104 THR A O 1
ATOM 799 N N . ARG A 1 105 ? -5.273 4.572 -0.882 1.00 89.25 105 ARG A N 1
ATOM 800 C CA . ARG A 1 105 ? -4.800 3.799 -2.030 1.00 89.25 105 ARG A CA 1
ATOM 801 C C . ARG A 1 105 ? -3.694 2.842 -1.641 1.00 89.25 105 ARG A C 1
ATOM 803 O O . ARG A 1 105 ? -2.684 3.232 -1.059 1.00 89.25 105 ARG A O 1
ATOM 810 N N . VAL A 1 106 ? -3.862 1.596 -2.060 1.00 87.81 106 VAL A N 1
ATOM 811 C CA . VAL A 1 106 ? -2.912 0.512 -1.831 1.00 87.81 106 VAL A CA 1
ATOM 812 C C . VAL A 1 106 ? -2.601 -0.219 -3.128 1.00 87.81 106 VAL A C 1
ATOM 814 O O . VAL A 1 106 ? -3.375 -0.200 -4.076 1.00 87.81 106 VAL A O 1
ATOM 817 N N . THR A 1 107 ? -1.439 -0.855 -3.175 1.00 83.50 107 THR A N 1
ATOM 818 C CA . THR A 1 107 ? -0.936 -1.602 -4.328 1.00 83.50 107 THR A CA 1
ATOM 819 C C . THR A 1 107 ? -1.386 -3.051 -4.243 1.00 83.50 107 THR A C 1
ATOM 821 O O . THR A 1 107 ? -1.355 -3.637 -3.159 1.00 83.50 107 THR A O 1
ATOM 824 N N . PHE A 1 108 ? -1.709 -3.659 -5.380 1.00 81.62 108 PHE A N 1
ATOM 825 C CA . PHE A 1 108 ? -2.048 -5.079 -5.418 1.00 81.62 108 PHE A CA 1
ATOM 826 C C . PHE A 1 108 ? -0.881 -5.991 -5.007 1.00 81.62 108 PHE A C 1
ATOM 828 O O . PHE A 1 108 ? 0.294 -5.632 -5.112 1.00 81.62 108 PHE A O 1
ATOM 835 N N . ASN A 1 109 ? -1.222 -7.210 -4.584 1.00 74.88 109 ASN A N 1
ATOM 836 C CA . ASN A 1 109 ? -0.303 -8.300 -4.241 1.00 74.88 109 ASN A CA 1
ATOM 837 C C . ASN A 1 109 ? 0.680 -7.959 -3.110 1.00 74.88 109 ASN A C 1
ATOM 839 O O . ASN A 1 109 ? 1.787 -8.495 -3.048 1.00 74.88 109 ASN A O 1
ATOM 843 N N . LYS A 1 110 ? 0.257 -7.084 -2.194 1.00 81.38 110 LYS A N 1
ATOM 844 C CA . LYS A 1 110 ? 0.921 -6.841 -0.913 1.00 81.38 110 LYS A CA 1
ATOM 845 C C . LYS A 1 110 ? -0.022 -7.140 0.241 1.00 81.38 110 LYS A C 1
ATOM 847 O O . LYS A 1 110 ? -1.227 -6.912 0.140 1.00 81.38 110 LYS A O 1
ATOM 852 N N . VAL A 1 111 ? 0.559 -7.628 1.332 1.00 88.31 111 VAL A N 1
ATOM 853 C CA . VAL A 1 111 ? -0.108 -7.738 2.629 1.00 88.31 111 VAL A CA 1
ATOM 854 C C . VAL A 1 111 ? 0.117 -6.433 3.388 1.00 88.31 111 VAL A C 1
ATOM 856 O O . VAL A 1 111 ? 1.244 -5.940 3.467 1.00 88.31 111 VAL A O 1
ATOM 859 N N . TYR A 1 112 ? -0.961 -5.870 3.917 1.00 92.62 112 TYR A N 1
ATOM 860 C CA . TYR A 1 112 ? -0.969 -4.664 4.731 1.00 92.62 112 TYR A CA 1
ATOM 861 C C . TYR A 1 112 ? -1.316 -5.026 6.166 1.00 92.62 112 TYR A C 1
ATOM 863 O O . TYR A 1 112 ? -2.374 -5.602 6.398 1.00 92.62 112 TYR A O 1
ATOM 871 N N . ASN A 1 113 ? -0.453 -4.662 7.113 1.00 96.00 113 ASN A N 1
ATOM 872 C CA . ASN A 1 113 ? -0.768 -4.709 8.537 1.00 96.00 113 ASN A CA 1
ATOM 873 C C . ASN A 1 113 ? -1.365 -3.359 8.943 1.00 96.00 113 ASN A C 1
ATOM 875 O O . ASN A 1 113 ? -0.711 -2.322 8.804 1.00 96.00 113 ASN A O 1
ATOM 879 N N . ILE A 1 114 ? -2.618 -3.375 9.382 1.00 97.81 114 ILE A N 1
ATOM 880 C CA . ILE A 1 114 ? -3.422 -2.185 9.634 1.00 97.81 114 ILE A CA 1
ATOM 881 C C . ILE A 1 114 ? -3.812 -2.200 11.101 1.00 97.81 114 ILE A C 1
ATOM 883 O O . ILE A 1 114 ? -4.500 -3.113 11.547 1.00 97.81 114 ILE A O 1
ATOM 887 N N . THR A 1 115 ? -3.400 -1.175 11.834 1.00 98.19 115 THR A N 1
ATOM 888 C CA . THR A 1 115 ? -3.732 -0.980 13.244 1.00 98.19 115 THR A CA 1
ATOM 889 C C . THR A 1 115 ? -4.659 0.214 13.380 1.00 98.19 115 THR A C 1
ATOM 891 O O . THR A 1 115 ? -4.371 1.280 12.834 1.00 98.19 115 THR A O 1
ATOM 894 N N . ALA A 1 116 ? -5.740 0.044 14.138 1.00 97.88 116 ALA A N 1
ATOM 895 C CA . ALA A 1 116 ? -6.611 1.133 14.554 1.00 97.88 116 ALA A CA 1
ATOM 896 C C . ALA A 1 116 ? -6.494 1.361 16.066 1.00 97.88 116 ALA A C 1
ATOM 898 O O . ALA A 1 116 ? -6.419 0.409 16.849 1.00 97.88 116 ALA A O 1
ATOM 899 N N . SER A 1 117 ? -6.493 2.626 16.481 1.00 97.50 117 SER A N 1
ATOM 900 C CA . SER A 1 117 ? -6.520 3.021 17.889 1.00 97.50 117 SER A CA 1
ATOM 901 C C . SER A 1 117 ? -7.442 4.214 18.119 1.00 97.50 117 SER A C 1
ATOM 903 O O . SER A 1 117 ? -7.606 5.073 17.257 1.00 97.50 117 SER A O 1
ATOM 905 N N . HIS A 1 118 ? -8.059 4.266 19.295 1.00 96.94 118 HIS A N 1
ATOM 906 C CA . HIS A 1 118 ? -8.907 5.373 19.718 1.00 96.94 118 HIS A CA 1
ATOM 907 C C . HIS A 1 118 ? -8.905 5.443 21.247 1.00 96.94 118 HIS A C 1
ATOM 909 O O . HIS A 1 118 ? -8.905 4.404 21.910 1.00 96.94 118 HIS A O 1
ATOM 915 N N . ASP A 1 119 ? -8.942 6.647 21.812 1.00 92.94 119 ASP A N 1
ATOM 916 C CA . ASP A 1 119 ? -9.010 6.829 23.263 1.00 92.94 119 ASP A CA 1
ATOM 917 C C . ASP A 1 119 ? -10.274 6.173 23.839 1.00 92.94 119 ASP A C 1
ATOM 919 O O . ASP A 1 119 ? -11.364 6.260 23.268 1.00 92.94 119 ASP A O 1
ATOM 923 N N . GLY A 1 120 ? -10.134 5.474 24.964 1.00 90.50 120 GLY A N 1
ATOM 924 C CA . GLY A 1 120 ? -11.222 4.681 25.547 1.00 90.50 120 GLY A CA 1
ATOM 925 C C . GLY A 1 120 ? -11.430 3.306 24.896 1.00 90.50 120 GLY A C 1
ATOM 926 O O . GLY A 1 120 ? -12.362 2.590 25.273 1.00 90.50 120 GLY A O 1
ATOM 927 N N . TYR A 1 121 ? -10.570 2.913 23.951 1.00 94.31 121 TYR A N 1
ATOM 928 C CA . TYR A 1 121 ? -10.554 1.586 23.341 1.00 94.31 121 TYR A CA 1
ATOM 929 C C . TYR A 1 121 ? -9.152 0.967 23.362 1.00 94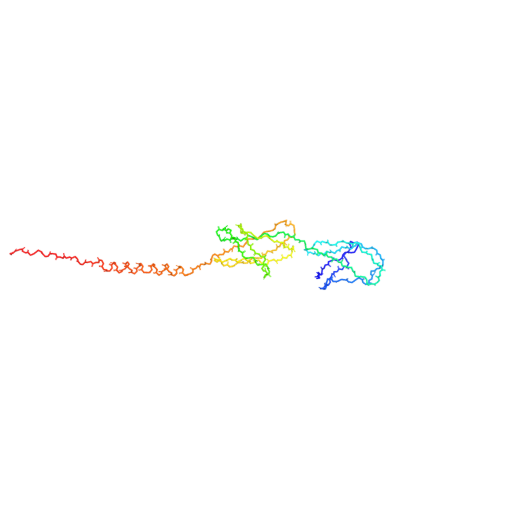.31 121 TYR A C 1
ATOM 931 O O . TYR A 1 121 ? -8.139 1.654 23.261 1.00 94.31 121 TYR A O 1
ATOM 939 N N . GLN A 1 122 ? -9.095 -0.358 23.465 1.00 93.56 122 GLN A N 1
ATOM 940 C CA . GLN A 1 122 ? -7.894 -1.131 23.179 1.00 93.56 122 GLN A CA 1
ATOM 941 C C . GLN A 1 122 ? -7.652 -1.121 21.671 1.00 93.56 122 GLN A C 1
ATOM 943 O O . GLN A 1 122 ? -8.585 -1.340 20.893 1.00 93.56 122 GLN A O 1
ATOM 948 N N . SER A 1 123 ? -6.409 -0.874 21.259 1.00 94.88 123 SER A N 1
ATOM 949 C CA . SER A 1 123 ? -6.031 -0.940 19.849 1.00 94.88 123 SER A CA 1
ATOM 950 C C . SER A 1 123 ? -6.137 -2.369 19.318 1.00 94.88 123 SER A C 1
ATOM 952 O O . SER A 1 123 ? -5.958 -3.344 20.048 1.00 94.88 123 SER A O 1
ATOM 954 N N . ALA A 1 124 ? -6.417 -2.492 18.024 1.00 96.81 124 ALA A N 1
ATOM 955 C CA . ALA A 1 124 ? -6.459 -3.778 17.343 1.00 96.81 124 ALA A CA 1
ATOM 956 C C . ALA A 1 124 ? -5.825 -3.672 15.959 1.00 96.81 124 ALA A C 1
ATOM 958 O O . ALA A 1 124 ? -5.817 -2.600 15.344 1.00 96.81 124 ALA A O 1
ATOM 959 N N . SER A 1 125 ? -5.324 -4.803 15.468 1.00 96.00 125 SER A N 1
ATOM 960 C CA . SER A 1 125 ? -4.682 -4.911 14.162 1.00 96.00 125 SER A CA 1
ATOM 961 C C . SER A 1 125 ? -5.331 -5.998 13.314 1.00 96.00 125 SER A C 1
ATOM 963 O O . SER A 1 125 ? -5.818 -7.001 13.836 1.00 96.00 125 SER A O 1
ATOM 965 N N . ALA A 1 126 ? -5.308 -5.809 12.001 1.00 94.25 126 ALA A N 1
ATOM 966 C CA . ALA A 1 126 ? -5.718 -6.799 11.018 1.00 94.25 126 ALA A CA 1
ATOM 967 C C . ALA A 1 126 ? -4.746 -6.796 9.837 1.00 94.25 126 ALA A C 1
ATOM 969 O O . ALA A 1 126 ? -4.220 -5.751 9.448 1.00 94.25 126 ALA A O 1
ATOM 970 N N . GLU A 1 127 ? -4.543 -7.966 9.238 1.00 93.94 127 GLU A N 1
ATOM 971 C CA . GLU A 1 127 ? -3.810 -8.087 7.983 1.00 93.94 127 GLU A CA 1
ATOM 972 C C . GLU A 1 127 ? -4.776 -8.172 6.805 1.00 93.94 127 GLU A C 1
ATOM 974 O O . GLU A 1 127 ? -5.784 -8.881 6.851 1.00 93.94 127 GLU A O 1
ATOM 979 N N . LYS A 1 128 ? -4.460 -7.453 5.726 1.00 91.25 128 LYS A N 1
ATOM 980 C CA . LYS A 1 128 ? -5.246 -7.463 4.495 1.00 91.25 128 LYS A CA 1
ATOM 981 C C . LYS A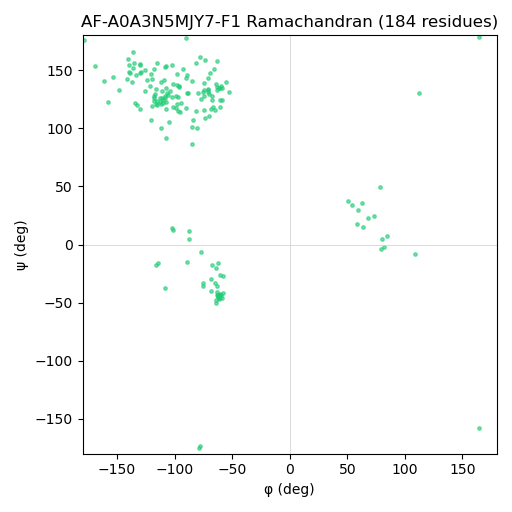 1 128 ? -4.345 -7.600 3.280 1.00 91.25 128 LYS A C 1
ATOM 983 O O . LYS A 1 128 ? -3.489 -6.753 3.037 1.00 91.25 128 LYS A O 1
ATOM 988 N N . GLN A 1 129 ? -4.573 -8.639 2.483 1.00 88.00 129 GLN A N 1
ATOM 989 C CA . GLN A 1 129 ? -3.989 -8.750 1.152 1.00 88.00 129 GLN A CA 1
ATOM 990 C C . GLN A 1 129 ? -4.971 -8.205 0.120 1.00 88.00 129 GLN A C 1
ATOM 992 O O . GLN A 1 129 ? -6.084 -8.715 0.007 1.00 88.00 129 GLN A O 1
ATOM 997 N N . VAL A 1 130 ? -4.547 -7.202 -0.647 1.00 82.31 130 VAL A N 1
ATOM 998 C CA . VAL A 1 130 ? -5.353 -6.662 -1.749 1.00 82.31 130 VAL A CA 1
ATOM 999 C C . VAL A 1 130 ? -4.924 -7.343 -3.042 1.00 82.31 130 VAL A C 1
ATOM 1001 O O . VAL A 1 130 ? -3.781 -7.204 -3.480 1.00 82.31 130 VAL A O 1
ATOM 1004 N N . VAL A 1 131 ? -5.821 -8.132 -3.629 1.00 77.44 131 VAL A N 1
ATOM 1005 C CA . VAL A 1 131 ? -5.579 -8.898 -4.863 1.00 77.44 131 VAL A CA 1
ATOM 1006 C C . VAL A 1 131 ? -6.126 -8.160 -6.082 1.00 77.44 131 VAL A C 1
ATOM 1008 O O . VAL A 1 131 ? -7.120 -7.442 -5.995 1.00 77.44 131 VAL A O 1
ATOM 1011 N N . GLN A 1 132 ? -5.453 -8.319 -7.220 1.00 71.12 132 GLN A N 1
ATOM 1012 C CA . GLN A 1 132 ? -5.852 -7.686 -8.477 1.00 71.12 132 GLN A CA 1
ATOM 1013 C C . GLN A 1 132 ? -7.235 -8.192 -8.926 1.00 71.12 132 GLN A C 1
ATOM 1015 O O . GLN A 1 132 ? -7.496 -9.392 -8.874 1.00 71.12 132 GLN A O 1
ATOM 1020 N N . GLY A 1 133 ? -8.110 -7.281 -9.370 1.00 63.94 133 GLY A N 1
ATOM 1021 C CA . GLY A 1 133 ? -9.452 -7.606 -9.881 1.00 63.94 133 GLY A CA 1
ATOM 1022 C C . GLY A 1 133 ? -10.629 -7.203 -8.982 1.00 63.94 133 GLY A C 1
ATOM 1023 O O . GLY A 1 133 ? -11.766 -7.248 -9.443 1.00 63.94 133 GLY A O 1
ATOM 1024 N N . ASN A 1 134 ? -10.380 -6.740 -7.752 1.00 59.59 134 ASN A N 1
ATOM 1025 C CA . ASN A 1 134 ? -11.406 -6.132 -6.897 1.00 59.59 134 ASN A CA 1
ATOM 1026 C C . ASN A 1 134 ? -11.330 -4.603 -7.010 1.00 59.59 134 ASN A C 1
ATOM 1028 O O . ASN A 1 134 ? -10.331 -4.010 -6.617 1.00 59.59 134 ASN A O 1
ATOM 1032 N N . ALA A 1 135 ? -12.373 -3.969 -7.558 1.00 57.31 135 ALA A N 1
ATOM 1033 C CA . ALA A 1 135 ? -12.411 -2.519 -7.797 1.00 57.31 135 ALA A CA 1
ATOM 1034 C C . ALA A 1 135 ? -12.446 -1.677 -6.505 1.00 57.31 135 ALA A C 1
ATOM 1036 O O . ALA A 1 135 ? -12.160 -0.481 -6.532 1.00 57.31 135 ALA A O 1
ATOM 1037 N N . THR A 1 136 ? -12.804 -2.285 -5.374 1.00 68.44 136 THR A N 1
ATOM 1038 C CA . THR A 1 136 ? -12.735 -1.686 -4.039 1.00 68.44 136 THR A CA 1
ATOM 1039 C C . THR A 1 136 ? -12.685 -2.823 -3.034 1.00 68.44 136 THR A C 1
ATOM 1041 O O . THR A 1 136 ? -13.567 -3.683 -3.035 1.00 68.44 136 THR A O 1
ATOM 1044 N N . ASP A 1 137 ? -11.648 -2.857 -2.204 1.00 86.25 137 ASP A N 1
ATOM 1045 C CA . ASP A 1 137 ? -11.519 -3.865 -1.158 1.00 86.25 137 ASP A CA 1
ATOM 1046 C C . ASP A 1 137 ? -11.747 -3.223 0.211 1.00 86.25 137 ASP A C 1
ATOM 1048 O O . ASP A 1 137 ? -11.523 -2.024 0.394 1.00 86.25 137 ASP A O 1
ATOM 1052 N N . SER A 1 138 ? -12.213 -4.001 1.183 1.00 92.69 138 SER A N 1
ATOM 1053 C CA . SER A 1 138 ? -12.493 -3.486 2.521 1.00 92.69 138 SER A CA 1
ATOM 1054 C C . SER A 1 138 ? -11.993 -4.401 3.626 1.00 92.69 138 SER A C 1
ATOM 1056 O O . SER A 1 138 ? -11.850 -5.617 3.472 1.00 92.69 138 SER A O 1
ATOM 1058 N N . VAL A 1 139 ? -11.683 -3.797 4.766 1.00 95.19 139 VAL A N 1
ATOM 1059 C CA . VAL A 1 139 ? -11.290 -4.499 5.987 1.00 95.19 139 VAL A CA 1
ATOM 1060 C C . VAL A 1 139 ? -11.990 -3.853 7.167 1.00 95.19 139 VAL A C 1
ATOM 1062 O O . VAL A 1 139 ? -12.127 -2.634 7.231 1.00 95.19 139 VAL A O 1
ATOM 1065 N N . THR A 1 140 ? -12.454 -4.672 8.104 1.00 97.31 140 THR A N 1
ATOM 1066 C CA . THR A 1 140 ? -13.085 -4.186 9.328 1.00 97.31 140 THR A CA 1
ATOM 1067 C C . THR A 1 140 ? -12.212 -4.509 10.527 1.00 97.31 140 THR A C 1
ATOM 1069 O O . THR A 1 140 ? -11.880 -5.671 10.751 1.00 97.31 140 THR A O 1
ATOM 1072 N N . ILE A 1 141 ? -11.888 -3.490 11.317 1.00 97.19 141 ILE A N 1
ATOM 1073 C CA . ILE A 1 141 ? -11.183 -3.613 12.591 1.00 97.19 141 ILE A CA 1
ATOM 1074 C C . ILE A 1 141 ? -12.191 -3.351 13.706 1.00 97.19 141 ILE A C 1
ATOM 1076 O O . ILE A 1 141 ? -12.850 -2.312 13.731 1.00 97.19 141 ILE A O 1
ATOM 1080 N N . SER A 1 142 ? -12.342 -4.323 14.607 1.00 97.44 142 SER A N 1
ATOM 1081 C CA . SER A 1 142 ? -13.241 -4.205 15.758 1.00 97.44 142 SER A CA 1
ATOM 1082 C C . SER A 1 142 ? -12.436 -3.874 17.013 1.00 97.44 142 SER A C 1
ATOM 1084 O O . SER A 1 142 ? -11.583 -4.668 17.403 1.00 97.44 142 SER A O 1
ATOM 1086 N N . LEU A 1 143 ? -12.693 -2.719 17.629 1.00 96.06 143 LEU A N 1
ATOM 1087 C CA . LEU A 1 143 ? -12.045 -2.292 18.870 1.00 96.06 143 LEU A CA 1
ATOM 1088 C C . LEU A 1 143 ? -12.866 -2.693 20.101 1.00 96.06 143 LEU A C 1
ATOM 1090 O O . LEU A 1 143 ? -14.098 -2.760 20.072 1.00 96.06 143 LEU A O 1
ATOM 1094 N N . GLU A 1 144 ? -12.178 -2.916 21.217 1.00 93.44 144 GLU A N 1
ATOM 1095 C CA . GLU A 1 144 ? -12.803 -3.220 22.506 1.00 93.44 144 GLU A CA 1
ATOM 1096 C C . GLU A 1 144 ? -12.692 -2.024 23.442 1.00 93.44 144 GLU A C 1
ATOM 1098 O O . GLU A 1 144 ? -11.620 -1.440 23.552 1.00 93.44 144 GLU A O 1
ATOM 1103 N N . LYS A 1 145 ? -13.767 -1.656 24.144 1.00 90.88 145 LYS A N 1
ATOM 1104 C CA . LYS A 1 145 ? -13.698 -0.562 25.122 1.00 90.88 145 LYS A CA 1
ATOM 1105 C C . LYS A 1 145 ? -12.708 -0.900 26.230 1.00 90.88 145 LYS A C 1
ATOM 1107 O O . LYS A 1 145 ? -12.742 -1.997 26.789 1.00 90.88 145 LYS A O 1
ATOM 1112 N N . THR A 1 146 ? -11.859 0.056 26.591 1.00 85.44 146 THR A N 1
ATOM 1113 C CA . THR A 1 146 ? -11.049 -0.060 27.802 1.00 85.44 146 THR A CA 1
ATOM 1114 C C . THR A 1 146 ? -11.980 0.024 29.007 1.00 85.44 146 THR A C 1
ATOM 1116 O O . THR A 1 146 ? -12.637 1.044 29.209 1.00 85.44 146 THR A O 1
ATOM 1119 N N . MET A 1 147 ? -12.064 -1.043 29.800 1.00 76.00 147 MET A N 1
ATOM 1120 C CA . MET A 1 147 ? -12.780 -0.996 31.074 1.00 76.00 147 MET A CA 1
ATOM 1121 C C . MET A 1 147 ? -12.020 -0.052 32.012 1.00 76.00 147 MET A C 1
ATOM 1123 O O . MET A 1 147 ? -10.857 -0.315 32.316 1.00 76.00 147 MET A O 1
ATOM 1127 N N . ASP A 1 148 ? -12.646 1.037 32.456 1.00 70.06 148 ASP A N 1
ATOM 1128 C CA . ASP A 1 148 ? -12.058 1.892 33.486 1.00 70.06 148 ASP A CA 1
ATOM 1129 C C . ASP A 1 148 ? -12.312 1.269 34.864 1.00 70.06 148 ASP A C 1
ATOM 1131 O O . ASP A 1 148 ? -13.406 1.339 35.433 1.00 70.06 148 ASP A O 1
ATOM 1135 N N . TRP A 1 149 ? -11.281 0.606 35.379 1.00 65.31 149 TRP A N 1
ATOM 1136 C CA . TRP A 1 149 ? -11.311 -0.084 36.664 1.00 65.31 149 TRP A CA 1
ATOM 1137 C C . TRP A 1 149 ? -11.519 0.870 37.851 1.00 65.31 149 TRP A C 1
ATOM 1139 O O . TRP A 1 149 ? -12.017 0.427 38.887 1.00 65.31 149 TRP A O 1
ATOM 1149 N N . GLY A 1 150 ? -11.253 2.174 37.696 1.00 65.38 150 GLY A N 1
ATOM 1150 C CA . GLY A 1 150 ? -11.473 3.164 38.753 1.00 65.38 150 GLY A CA 1
ATOM 1151 C C . GLY A 1 150 ? -12.945 3.299 39.156 1.00 65.38 150 GLY A C 1
ATOM 1152 O O . GLY A 1 150 ? -13.261 3.438 40.337 1.00 65.38 150 GLY A O 1
ATOM 1153 N N . PHE A 1 151 ? -13.877 3.171 38.206 1.00 64.88 151 PHE A N 1
ATOM 1154 C CA . PHE A 1 151 ? -15.313 3.215 38.508 1.00 64.88 151 PHE A CA 1
ATOM 1155 C C . PHE A 1 151 ? -15.824 1.929 39.167 1.00 64.88 151 PHE A C 1
ATOM 1157 O O . PHE A 1 151 ? -16.716 1.986 40.016 1.00 64.88 151 PHE A O 1
ATOM 1164 N N . LEU A 1 152 ? -15.256 0.771 38.815 1.00 64.75 152 LEU A N 1
ATOM 1165 C CA . LEU A 1 152 ? -15.639 -0.510 39.413 1.00 64.75 152 LEU A CA 1
ATOM 1166 C C . LEU A 1 152 ? -15.227 -0.588 40.885 1.00 64.75 152 LEU A C 1
ATOM 1168 O O . LEU A 1 152 ? -16.026 -1.037 41.707 1.00 64.75 152 LEU A O 1
ATOM 1172 N N . GLU A 1 153 ? -14.044 -0.088 41.245 1.00 69.19 153 GLU A N 1
ATOM 1173 C CA . GLU A 1 153 ? -13.621 -0.021 42.648 1.00 69.19 153 GLU A CA 1
ATOM 1174 C C . GLU A 1 153 ? -14.541 0.877 43.481 1.00 69.19 153 GLU A C 1
ATOM 1176 O O . GLU A 1 153 ? -14.972 0.475 44.562 1.00 69.19 153 GLU A O 1
ATOM 1181 N N . ILE A 1 154 ? -14.931 2.048 42.965 1.00 78.81 154 ILE A N 1
ATOM 1182 C CA . ILE A 1 154 ? -15.853 2.956 43.664 1.00 78.81 154 ILE A CA 1
ATOM 1183 C C . ILE A 1 154 ? -17.220 2.292 43.879 1.00 78.81 154 ILE A C 1
ATOM 1185 O O . ILE A 1 154 ? -17.764 2.357 44.982 1.00 78.81 154 ILE A O 1
ATOM 1189 N N . ILE A 1 155 ? -17.769 1.615 42.864 1.00 80.81 155 ILE A N 1
ATOM 1190 C CA . ILE A 1 155 ? -19.051 0.902 42.985 1.00 80.81 155 ILE A CA 1
ATOM 1191 C C . ILE A 1 155 ? -18.949 -0.218 44.027 1.00 80.81 155 ILE A C 1
ATOM 1193 O O . ILE A 1 155 ? -19.829 -0.336 44.882 1.00 80.81 155 ILE A O 1
ATOM 1197 N N . VAL A 1 156 ? -17.872 -1.009 44.009 1.00 81.25 156 VAL A N 1
ATOM 1198 C CA . VAL A 1 156 ? -17.641 -2.075 44.995 1.00 81.25 156 VAL A CA 1
ATOM 1199 C C . VAL A 1 156 ? -17.517 -1.498 46.408 1.00 81.25 156 VAL A C 1
ATOM 1201 O O . VAL A 1 156 ? -18.149 -2.016 47.329 1.00 81.25 156 VAL A O 1
ATOM 1204 N N . ILE A 1 157 ? -16.790 -0.389 46.588 1.00 84.69 157 ILE A N 1
ATOM 1205 C CA . ILE A 1 157 ? -16.669 0.305 47.879 1.00 84.69 157 ILE A CA 1
ATOM 1206 C C . ILE A 1 157 ? -18.040 0.792 48.364 1.00 84.69 157 ILE A C 1
ATOM 1208 O O . ILE A 1 157 ? -18.395 0.551 49.517 1.00 84.69 157 ILE A O 1
ATOM 1212 N N . ILE A 1 158 ? -18.847 1.418 47.500 1.00 85.94 158 ILE A N 1
ATOM 1213 C CA . ILE A 1 158 ? -20.199 1.883 47.851 1.00 85.94 158 ILE A CA 1
ATOM 1214 C C . ILE A 1 158 ? -21.088 0.706 48.267 1.00 85.94 158 ILE A C 1
ATOM 1216 O O . ILE A 1 158 ? -21.758 0.782 49.298 1.00 85.94 158 ILE A O 1
ATOM 1220 N N . VAL A 1 159 ? -21.072 -0.401 47.518 1.00 91.88 159 VAL A N 1
ATOM 1221 C CA . VAL A 1 159 ? -21.848 -1.607 47.848 1.00 91.88 159 VAL A CA 1
ATOM 1222 C C . VAL A 1 159 ? -21.420 -2.178 49.202 1.00 91.88 159 VAL A C 1
ATOM 1224 O O . VAL A 1 159 ? -22.279 -2.487 50.029 1.00 91.88 159 VAL A O 1
ATOM 1227 N N . ILE A 1 160 ? -20.115 -2.253 49.478 1.00 91.12 160 ILE A N 1
ATOM 1228 C CA . ILE A 1 160 ? -19.590 -2.701 50.776 1.00 91.12 160 ILE A CA 1
ATOM 1229 C C . ILE A 1 160 ? -20.058 -1.770 51.902 1.00 91.12 160 ILE A C 1
ATOM 1231 O O . ILE A 1 160 ? -20.558 -2.251 52.919 1.00 91.12 160 ILE A O 1
ATOM 1235 N N . VAL A 1 161 ? -19.962 -0.448 51.725 1.00 91.44 161 VAL A N 1
ATOM 1236 C CA . VAL A 1 161 ? -20.412 0.540 52.721 1.00 91.44 161 VAL A CA 1
ATOM 1237 C C . VAL A 1 161 ? -21.908 0.395 53.007 1.00 91.44 161 VAL A C 1
ATOM 1239 O O . VAL A 1 161 ? -22.309 0.377 54.171 1.00 91.44 161 VAL A O 1
ATOM 1242 N N . VAL A 1 162 ? -22.739 0.219 51.976 1.00 92.44 162 VAL A N 1
ATOM 1243 C CA . VAL A 1 162 ? -24.187 0.000 52.130 1.00 92.44 162 VAL A CA 1
ATOM 1244 C C . VAL A 1 162 ? -24.479 -1.302 52.878 1.00 92.44 162 VAL A C 1
ATOM 1246 O O . VAL A 1 162 ? -25.311 -1.307 53.787 1.00 92.44 162 VAL A O 1
ATOM 1249 N N . ILE A 1 163 ? -23.776 -2.394 52.560 1.00 93.38 163 ILE A N 1
ATOM 1250 C CA . ILE A 1 163 ? -23.919 -3.680 53.261 1.00 93.38 163 ILE A CA 1
ATOM 1251 C C . ILE A 1 163 ? -23.537 -3.539 54.739 1.00 93.38 163 ILE A C 1
ATOM 1253 O O . ILE A 1 163 ? -24.257 -4.031 55.611 1.00 93.38 163 ILE A O 1
ATOM 1257 N N . VAL A 1 164 ? -22.440 -2.836 55.040 1.00 91.94 164 VAL A N 1
ATOM 1258 C CA . VAL A 1 164 ? -21.997 -2.583 56.418 1.00 91.94 164 VAL A CA 1
ATOM 1259 C C . VAL A 1 164 ? -23.023 -1.737 57.169 1.00 91.94 164 VAL A C 1
ATOM 1261 O O . VAL A 1 164 ? -23.426 -2.117 58.269 1.00 91.94 164 VAL A O 1
ATOM 1264 N N . LEU A 1 165 ? -23.511 -0.642 56.580 1.00 89.38 165 LEU A N 1
ATOM 1265 C CA . LEU A 1 165 ? -24.551 0.194 57.185 1.00 89.38 165 LEU A CA 1
ATOM 1266 C C . LEU A 1 165 ? -25.823 -0.610 57.455 1.00 89.38 165 LEU A C 1
ATOM 1268 O O . LEU A 1 165 ? -26.352 -0.562 58.564 1.00 89.38 165 LEU A O 1
ATOM 1272 N N . PHE A 1 166 ? -26.281 -1.409 56.492 1.00 90.56 166 PHE A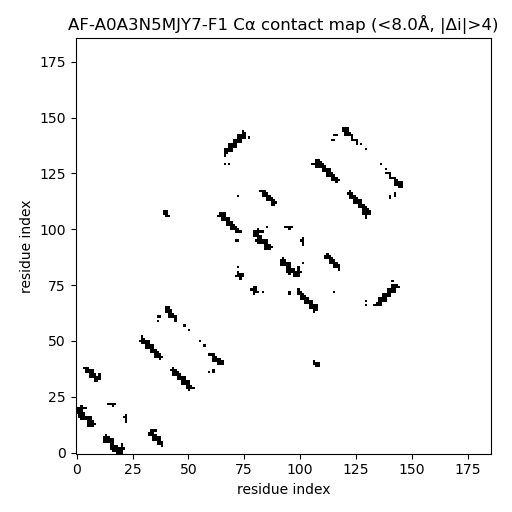 N 1
ATOM 1273 C CA . PHE A 1 166 ? -27.443 -2.277 56.664 1.00 90.56 166 PHE A CA 1
ATOM 1274 C C . PHE A 1 166 ? -27.243 -3.297 57.796 1.00 90.56 166 PHE A C 1
ATOM 1276 O O . PHE A 1 166 ? -28.136 -3.492 58.624 1.00 90.56 166 PHE A O 1
ATOM 1283 N N . ALA A 1 167 ? -26.063 -3.916 57.886 1.00 87.12 167 ALA A N 1
ATOM 1284 C CA . ALA A 1 167 ? -25.729 -4.842 58.964 1.00 87.12 167 ALA A CA 1
ATOM 1285 C C . ALA A 1 167 ? -25.715 -4.150 60.339 1.00 87.12 167 ALA A C 1
ATOM 1287 O O . ALA A 1 167 ? -26.242 -4.701 61.310 1.00 87.12 167 ALA A O 1
ATOM 1288 N N . VAL A 1 168 ? -25.175 -2.930 60.423 1.00 85.38 168 VAL A N 1
ATOM 1289 C CA . VAL A 1 168 ? -2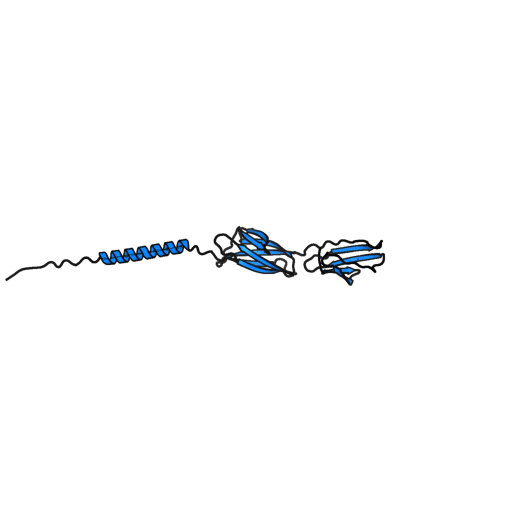5.177 -2.105 61.640 1.00 85.38 168 VAL A CA 1
ATOM 1290 C C . VAL A 1 168 ? -26.609 -1.736 62.036 1.00 85.38 168 VAL A C 1
ATOM 1292 O O . VAL A 1 168 ? -27.014 -2.015 63.165 1.00 85.38 168 VAL A O 1
ATOM 1295 N N . PHE A 1 169 ? -27.421 -1.213 61.114 1.00 82.00 169 PHE A N 1
ATOM 1296 C CA . PHE A 1 169 ? -28.830 -0.891 61.369 1.00 82.00 169 PHE A CA 1
ATOM 1297 C C . PHE A 1 169 ? -29.634 -2.114 61.821 1.00 82.00 169 PHE A C 1
ATOM 1299 O O . PHE A 1 169 ? -30.401 -2.037 62.782 1.00 82.00 169 PHE A O 1
ATOM 1306 N N . ARG A 1 170 ? -29.411 -3.279 61.203 1.00 79.69 170 ARG A N 1
ATOM 1307 C CA . ARG A 1 170 ? -30.053 -4.535 61.609 1.00 79.69 170 ARG A CA 1
ATOM 1308 C C . ARG A 1 170 ? -29.630 -4.986 63.009 1.00 79.69 170 ARG A C 1
ATOM 1310 O O . ARG A 1 170 ? -30.438 -5.578 63.725 1.00 79.69 170 ARG A O 1
ATOM 1317 N N . LYS A 1 171 ? -28.385 -4.714 63.412 1.00 75.19 171 LYS A N 1
ATOM 1318 C CA . LYS A 1 171 ? -27.864 -5.055 64.744 1.00 75.19 171 LYS A CA 1
ATOM 1319 C C . LYS A 1 171 ? -28.401 -4.117 65.832 1.00 75.19 171 LYS A C 1
ATOM 1321 O O . LYS A 1 171 ? -28.701 -4.591 66.923 1.00 75.19 171 LYS A O 1
ATOM 1326 N N . PHE A 1 172 ? -28.588 -2.831 65.528 1.00 67.19 172 PHE A N 1
ATOM 1327 C CA . PHE A 1 172 ? -29.090 -1.824 66.476 1.00 67.19 172 PHE A CA 1
ATOM 1328 C C . PHE A 1 172 ? -30.625 -1.674 66.512 1.00 67.19 172 PHE A C 1
ATOM 1330 O O . PHE A 1 172 ? -31.159 -1.122 67.471 1.00 67.19 172 PHE A O 1
ATOM 1337 N N . GLY A 1 173 ? -31.360 -2.202 65.528 1.00 60.62 173 GLY A N 1
ATOM 1338 C CA . GLY A 1 173 ? -32.830 -2.156 65.481 1.00 60.62 173 GLY A CA 1
ATOM 1339 C C . GLY A 1 173 ? -33.566 -3.152 66.392 1.00 60.62 173 GLY A C 1
ATOM 1340 O O . GLY A 1 173 ? -34.788 -3.081 66.509 1.00 60.62 173 GLY A O 1
ATOM 1341 N N . LYS A 1 174 ? -32.869 -4.080 67.063 1.00 58.59 174 LYS A N 1
ATOM 1342 C CA . LYS A 1 174 ? -33.490 -4.999 68.034 1.00 58.59 174 LYS A CA 1
ATOM 1343 C C . LYS A 1 174 ? -33.576 -4.340 69.419 1.00 58.59 174 LYS A C 1
ATOM 1345 O O . LYS A 1 174 ? -32.689 -4.528 70.245 1.00 58.59 174 LYS A O 1
ATOM 1350 N N . LYS A 1 175 ? -34.643 -3.578 69.696 1.00 56.78 175 LYS A N 1
ATOM 1351 C CA . LYS A 1 175 ? -34.980 -3.171 71.077 1.00 56.78 175 LYS A CA 1
ATOM 1352 C C . LYS A 1 175 ? -35.564 -4.366 71.858 1.00 56.78 175 LYS A C 1
ATOM 1354 O O . LYS A 1 175 ? -36.384 -5.090 71.293 1.00 56.78 175 LYS A O 1
ATOM 1359 N N . PRO A 1 176 ? -35.201 -4.573 73.137 1.00 49.88 176 PRO A N 1
ATOM 1360 C CA . PRO A 1 176 ? -35.826 -5.589 73.978 1.00 49.88 176 PRO A CA 1
ATOM 1361 C C . PRO A 1 176 ? -37.268 -5.177 74.311 1.00 49.88 176 PRO A C 1
ATOM 1363 O O . PRO A 1 176 ? -37.519 -4.047 74.740 1.00 49.88 176 PRO A O 1
ATOM 1366 N N . GLY A 1 177 ? -38.220 -6.086 74.092 1.00 51.41 177 GLY A N 1
ATOM 1367 C CA . GLY A 1 177 ? -39.614 -5.894 74.486 1.00 51.41 177 GLY A CA 1
ATOM 1368 C C . GLY A 1 177 ? -39.712 -5.677 75.996 1.00 51.41 177 GLY A C 1
ATOM 1369 O O . GLY A 1 177 ? -39.219 -6.490 76.775 1.00 51.41 177 GLY A O 1
ATOM 1370 N N . HIS A 1 178 ? -40.317 -4.565 76.412 1.00 46.12 178 HIS A N 1
ATOM 1371 C CA . HIS A 1 178 ? -40.614 -4.311 77.818 1.00 46.12 178 HIS A CA 1
ATOM 1372 C C . HIS A 1 178 ? -41.726 -5.261 78.278 1.00 46.12 178 HIS A C 1
ATOM 1374 O O . HIS A 1 178 ? -42.879 -5.119 77.876 1.00 46.12 178 HIS A O 1
ATOM 1380 N N . HIS A 1 179 ? -41.378 -6.220 79.136 1.00 52.38 179 HIS A N 1
ATOM 1381 C CA . HIS A 1 179 ? -42.346 -6.981 79.919 1.00 52.38 179 HIS A CA 1
ATOM 1382 C C . HIS A 1 179 ? -42.893 -6.072 81.029 1.00 52.38 179 HIS A C 1
ATOM 1384 O O . HIS A 1 179 ? -42.186 -5.746 81.981 1.00 52.38 179 HIS A O 1
ATOM 1390 N N . VAL A 1 180 ? -44.151 -5.650 80.907 1.00 52.38 180 VAL A N 1
ATOM 1391 C CA . VAL A 1 180 ? -44.876 -4.973 81.989 1.00 52.38 180 VAL A CA 1
ATOM 1392 C C . VAL A 1 180 ? -45.412 -6.046 82.940 1.00 52.38 180 VAL A C 1
ATOM 1394 O O . VAL A 1 180 ? -46.240 -6.869 82.553 1.00 52.38 180 VAL A O 1
ATOM 1397 N N . MET A 1 181 ? -44.915 -6.059 84.180 1.00 57.94 181 MET A N 1
ATOM 1398 C CA . MET A 1 181 ? -45.465 -6.863 85.277 1.00 57.94 181 MET A CA 1
ATOM 1399 C C . MET A 1 181 ? -46.897 -6.419 85.593 1.00 57.94 181 MET A C 1
ATOM 1401 O O . MET A 1 181 ? -47.139 -5.234 85.824 1.00 57.94 181 MET A O 1
ATOM 1405 N N . ARG A 1 182 ? -47.822 -7.376 85.724 1.00 52.75 182 ARG A N 1
ATOM 1406 C CA . ARG A 1 182 ? -49.036 -7.191 86.526 1.00 52.75 182 ARG A CA 1
ATOM 1407 C C . ARG A 1 182 ? -48.874 -7.972 87.826 1.00 52.75 182 ARG A C 1
ATOM 1409 O O . ARG A 1 182 ? -48.908 -9.197 87.835 1.00 52.75 182 ARG A O 1
ATOM 1416 N N . ARG A 1 183 ? -48.629 -7.224 88.900 1.00 60.09 183 ARG A N 1
ATOM 1417 C CA . ARG A 1 183 ? -48.785 -7.651 90.292 1.00 60.09 183 ARG A CA 1
ATOM 1418 C C . ARG A 1 183 ? -50.267 -7.527 90.676 1.00 60.09 183 ARG A C 1
ATOM 1420 O O . ARG A 1 183 ? -50.949 -6.680 90.099 1.00 60.09 183 ARG A O 1
ATOM 1427 N N . ASN A 1 184 ? -50.654 -8.319 91.680 1.00 48.50 184 ASN A N 1
ATOM 1428 C CA . ASN A 1 184 ? -51.875 -8.320 92.510 1.00 48.50 184 ASN A CA 1
ATOM 1429 C C . ASN A 1 184 ? -52.738 -9.568 92.228 1.00 48.50 184 ASN A C 1
ATOM 1431 O O . ASN A 1 184 ? -52.978 -9.880 91.070 1.00 48.50 184 ASN A O 1
ATOM 1435 N N . GLU A 1 185 ? -53.212 -10.340 93.209 1.00 52.31 185 GLU A N 1
ATOM 1436 C CA . GLU A 1 185 ? -53.369 -10.109 94.653 1.00 52.31 185 GLU A CA 1
ATOM 1437 C C . GLU A 1 185 ? -53.724 -11.439 95.367 1.00 52.31 185 GLU A C 1
ATOM 1439 O O . GLU A 1 185 ? -54.345 -12.293 94.739 1.00 52.31 185 GLU A O 1
ATOM 1444 N N . ILE A 1 186 ? -53.360 -11.508 96.662 1.00 48.38 186 ILE A N 1
ATOM 1445 C CA . ILE A 1 186 ? -53.825 -12.369 97.785 1.00 48.38 186 ILE A CA 1
ATOM 1446 C C . ILE A 1 186 ? -53.523 -13.875 97.722 1.00 48.38 186 ILE A C 1
ATOM 1448 O O . ILE A 1 186 ? -54.178 -14.618 96.964 1.00 48.38 186 ILE A O 1
#

Nearest PDB structures (foldseek):
  2nsm-assembly1_A  TM=8.274E-01  e=3.374E-05  Homo sapiens
  5aq0-assembly1_A  TM=8.154E-01  e=1.362E-03  Homo sapiens
  8fia-assembly1_A-2  TM=7.779E-01  e=1.436E-03  Drosophila melanogaster
  8r50-assembly1_A  TM=7.455E-01  e=9.837E-02  Mus musculus
  7bam-assembly1_B  TM=7.928E-01  e=1.583E-01  Homo sapiens

Mean predicted aligned error: 12.24 Å

Secondary structure (DSSP, 8-state):
--TT-EEEETTEEEEE--TTS----TT--SEEEEEEEE-TTB--EEEEEEE-STT------PPB-EEEEEEEEEETT--B-TT-EEEETTEEEEE--TTSEEEEEEETTEEEEEEEE-TTEE-EEEEEEE-TT-SEEEEEEEEEEPP-HHHHHHHHHHHHHHHHHHHHHHHHS-PPP---------

Foldseek 3Di:
DDFFWFKDKPNHGDDGAHPVRDDDDQPDDFDKTWMWTGDAQWDIWIDIDGRDDRDDDDDTDTHGPKAKEKEFEAAPVRHGDWQWFKDKPNHTDGTHHPRRIDIDIDTAPDKIWMWTHDPQWDIDIDIDHHHPPDNYHYDYDYIYGDPPVVVVVVVVVVVVVVVVVVVVCVVPVDDDDDDDDDDDDD

Solvent-accessible surface area (backbone atoms only — not comparable to full-atom values): 10917 Å² total; per-residue (Å²): 112,56,56,64,29,39,32,24,51,78,84,39,84,74,50,53,20,38,83,78,38,50,71,84,72,90,84,69,68,76,46,77,40,51,33,37,42,39,38,95,38,34,43,68,36,72,51,73,47,73,43,84,62,92,91,74,87,84,89,84,74,66,50,72,36,61,34,48,36,37,38,36,33,24,34,85,86,67,47,60,37,49,65,26,39,34,28,49,75,89,39,84,72,52,52,19,38,92,76,4,39,36,76,48,80,42,48,30,81,39,77,41,46,38,34,42,37,41,93,68,37,45,64,41,73,48,79,46,71,43,58,84,91,53,86,63,45,76,49,77,48,65,32,46,72,53,81,65,61,72,60,54,53,51,51,51,52,52,52,50,51,51,52,51,51,51,52,50,51,63,66,70,66,68,72,82,82,81,82,79,84,83,83,86,81,135

pLDDT: mean 87.9, std 13.23, range [46.12, 98.5]

Radius of gyration: 36.5 Å; Cα contacts (8 Å, |Δi|>4): 344; chains: 1; bounding box: 81×23×132 Å

Sequence (186 aa):
PINGADIYINGNLTGTTNQNGRHTFPDLVFGSYPVEVKKTGYIPSNRTIIVSNKSEDYSFTLSFEGSDLTILVKDKDTREIPNASIVINGAVSGQTDNHGQYTTRVTFNKVYNITASHDGYQSASAEKQVVQGNATDSVTISLEKTMDWGFLEIIVIIVIVVIVLFAVFRKFGKKPGHHVMRRNEI